Protein 3EEA (pdb70)

Radius of gyration: 21.93 Å; Cα contacts (8 Å, |Δi|>4): 525; chains: 2; bounding box: 55×53×52 Å

Structure (mmCIF, N/CA/C/O backbone):
data_3EEA
#
_entry.id   3EEA
#
_cell.length_a   35.453
_cell.length_b   79.471
_cell.length_c   112.632
_cell.angle_alpha   90.00
_cell.angle_beta   90.00
_cell.angle_gamma   90.00
#
_symmetry.space_group_name_H-M   'P 21 21 21'
#
loop_
_entity.id
_entity.type
_entity.pdbx_description
1 polymer 'GAF domain/HD domain protein'
2 non-polymer 1-(2-METHOXY-ETHOXY)-2-{2-[2-(2-METHOXY-ETHOXY]-ETHOXY}-ETHANE
3 water water
#
loop_
_atom_site.group_PDB
_atom_site.id
_atom_site.type_symbol
_atom_site.label_atom_id
_atom_site.label_alt_id
_atom_site.label_comp_id
_atom_site.label_asym_id
_atom_site.label_entity_id
_atom_site.label_seq_id
_atom_site.pdbx_PDB_ins_code
_atom_site.Cartn_x
_atom_site.Cartn_y
_atom_site.Cartn_z
_atom_site.occupancy
_atom_site.B_iso_or_equiv
_atom_site.auth_seq_id
_atom_site.auth_comp_id
_atom_site.auth_asym_id
_atom_site.auth_atom_id
_atom_site.pdbx_PDB_model_num
ATOM 1 N N . GLU A 1 6 ? 24.735 15.657 17.413 1.00 28.80 6 GLU A N 1
ATOM 2 C CA . GLU A 1 6 ? 25.046 16.975 17.989 1.00 28.55 6 GLU A CA 1
ATOM 3 C C . GLU A 1 6 ? 23.963 18.046 17.652 1.00 26.88 6 GLU A C 1
ATOM 4 O O . GLU A 1 6 ? 23.607 18.824 18.521 1.00 25.85 6 GLU A O 1
ATOM 10 N N . ARG A 1 7 ? 23.447 18.091 16.423 1.00 25.57 7 ARG A N 1
ATOM 11 C CA . ARG A 1 7 ? 22.295 18.967 16.141 1.00 23.44 7 ARG A CA 1
ATOM 12 C C . ARG A 1 7 ? 21.050 18.204 15.983 1.00 21.25 7 ARG A C 1
ATOM 13 O O . ARG A 1 7 ? 21.040 17.019 15.626 1.00 19.76 7 ARG A O 1
ATOM 21 N N . LEU A 1 8 ? 19.957 18.885 16.288 1.00 19.17 8 LEU A N 1
ATOM 22 C CA . LEU A 1 8 ? 18.678 18.245 16.358 1.00 20.42 8 LEU A CA 1
ATOM 23 C C . LEU A 1 8 ? 18.299 17.664 14.986 1.00 20.04 8 LEU A C 1
ATOM 24 O O . LEU A 1 8 ? 17.723 16.579 14.900 1.00 19.19 8 LEU A O 1
ATOM 29 N N . SER A 1 9 ? 18.685 18.354 13.910 1.00 20.37 9 SER A N 1
ATOM 30 C CA . SER A 1 9 ? 18.386 17.874 12.561 1.00 21.56 9 SER A CA 1
ATOM 31 C C . SER A 1 9 ? 18.803 16.405 12.319 1.00 21.72 9 SER A C 1
ATOM 32 O O . SER A 1 9 ? 18.043 15.645 11.729 1.00 23.05 9 SER A O 1
ATOM 35 N N . GLY A 1 10 ? 19.946 15.977 12.844 1.00 22.11 10 GLY A N 1
ATOM 36 C CA . GLY A 1 10 ? 20.433 14.602 12.635 1.00 22.79 10 GLY A CA 1
ATOM 37 C C . GLY A 1 10 ? 19.686 13.540 13.421 1.00 23.42 10 GLY A C 1
ATOM 38 O O . GLY A 1 10 ? 19.834 12.326 13.184 1.00 23.88 10 GLY A O 1
ATOM 39 N N . LEU A 1 11 ? 18.886 13.983 14.383 1.00 22.32 11 LEU A N 1
ATOM 40 C CA . LEU A 1 11 ? 18.150 13.078 15.238 1.00 22.67 11 LEU A CA 1
ATOM 41 C C . LEU A 1 11 ? 16.676 13.094 14.894 1.00 21.56 11 LEU A C 1
ATOM 42 O O . LEU A 1 11 ? 15.901 12.352 15.486 1.00 22.97 11 LEU A O 1
ATOM 47 N N . THR A 1 12 ? 16.265 13.959 13.967 1.00 20.48 12 THR A N 1
ATOM 48 C CA . THR A 1 12 ? 14.846 14.075 13.624 1.00 20.39 12 THR A CA 1
ATOM 49 C C . THR A 1 12 ? 14.604 13.901 12.148 1.00 19.55 12 THR A C 1
ATOM 50 O O . THR A 1 12 ? 13.680 14.486 11.628 1.00 20.80 12 THR A O 1
ATOM 54 N N . ASP A 1 13 ? 15.358 13.025 11.497 1.00 19.74 13 ASP A N 1
ATOM 55 C CA . ASP A 1 13 ? 15.305 12.882 10.051 1.00 20.01 13 ASP A CA 1
ATOM 56 C C . ASP A 1 13 ? 14.190 11.905 9.658 1.00 19.66 13 ASP A C 1
ATOM 57 O O . ASP A 1 13 ? 14.366 10.686 9.520 1.00 18.21 13 ASP A O 1
ATOM 62 N N . VAL A 1 14 ? 13.023 12.474 9.501 1.00 19.59 14 VAL A N 1
ATOM 63 C CA . VAL A 1 14 ? 11.829 11.700 9.168 1.00 20.39 14 VAL A CA 1
ATOM 64 C C . VAL A 1 14 ? 11.957 10.956 7.825 1.00 19.91 14 VAL A C 1
ATOM 65 O O . VAL A 1 14 ? 11.411 9.863 7.667 1.00 18.80 14 VAL A O 1
ATOM 69 N N . ASP A 1 15 ? 12.654 11.537 6.851 1.00 20.02 15 ASP A N 1
ATOM 70 C CA . ASP A 1 15 ? 12.770 10.883 5.543 1.00 21.05 15 ASP A CA 1
ATOM 71 C C . ASP A 1 15 ? 13.602 9.608 5.615 1.00 20.19 15 ASP A C 1
ATOM 72 O O . ASP A 1 15 ? 13.298 8.653 4.923 1.00 21.74 15 ASP A O 1
ATOM 77 N N . GLU A 1 16 ? 14.635 9.549 6.451 1.00 19.65 16 GLU A N 1
ATOM 78 C CA . GLU A 1 16 ? 15.385 8.286 6.577 1.00 20.10 16 GLU A CA 1
ATOM 79 C C . GLU A 1 16 ? 14.504 7.197 7.237 1.00 17.80 16 GLU A C 1
ATOM 80 O O . GLU A 1 16 ? 14.659 6.050 6.904 1.00 18.00 16 GLU A O 1
ATOM 86 N N . VAL A 1 17 ? 13.657 7.578 8.184 1.00 16.24 17 VAL A N 1
ATOM 87 C CA . VAL A 1 17 ? 12.700 6.655 8.816 1.00 16.87 17 VAL A CA 1
ATOM 88 C C . VAL A 1 17 ? 11.755 6.078 7.720 1.00 16.47 17 VAL A C 1
ATOM 89 O O . VAL A 1 17 ? 11.530 4.856 7.648 1.00 14.91 17 VAL A O 1
ATOM 93 N N . ILE A 1 18 ? 11.240 6.951 6.856 1.00 17.37 18 ILE A N 1
ATOM 94 C CA . ILE A 1 18 ? 10.303 6.517 5.783 1.00 17.39 18 ILE A CA 1
ATOM 95 C C . ILE A 1 18 ? 10.986 5.654 4.706 1.00 16.38 18 ILE A C 1
ATOM 96 O O . ILE A 1 18 ? 10.415 4.683 4.226 1.00 14.90 18 ILE A O 1
ATOM 101 N N . LYS A 1 19 ? 12.201 5.988 4.340 1.00 16.60 19 LYS A N 1
ATOM 102 C CA . LYS A 1 19 ? 13.041 5.150 3.464 1.00 16.96 19 LYS A CA 1
ATOM 103 C C . LYS A 1 19 ? 13.254 3.758 4.070 1.00 17.13 19 LYS A C 1
ATOM 104 O O . LYS A 1 19 ? 13.102 2.743 3.398 1.00 15.29 19 LYS A O 1
ATOM 110 N N . ASP A 1 20 ? 13.644 3.716 5.337 1.00 17.05 20 ASP A N 1
ATOM 111 C CA . ASP A 1 20 ? 13.919 2.431 5.966 1.00 18.11 20 ASP A CA 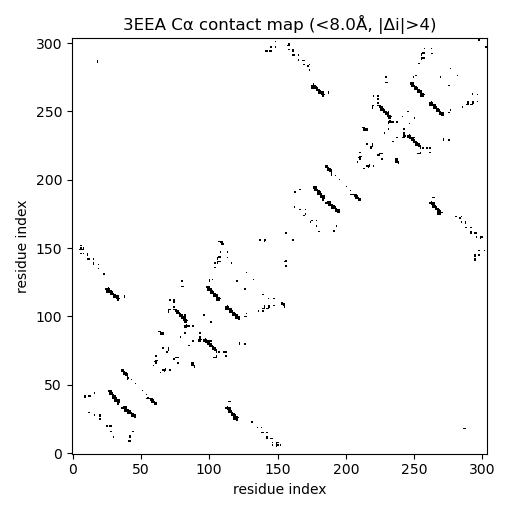1
ATOM 112 C C . ASP A 1 20 ? 12.611 1.613 6.053 1.00 15.73 20 ASP A C 1
ATOM 113 O O . ASP A 1 20 ? 12.630 0.395 5.778 1.00 15.51 20 ASP A O 1
ATOM 118 N N . LEU A 1 21 ? 11.515 2.266 6.449 1.00 14.66 21 LEU A N 1
ATOM 119 C CA . LEU A 1 21 ? 10.171 1.600 6.500 1.00 14.32 21 LEU A CA 1
ATOM 120 C C . LEU A 1 21 ? 9.818 1.005 5.140 1.00 13.74 21 LEU A C 1
ATOM 121 O O . LEU A 1 21 ? 9.436 -0.177 5.051 1.00 14.74 21 LEU A O 1
ATOM 126 N N . SER A 1 22 ? 9.924 1.808 4.079 1.00 14.79 22 SER A N 1
ATOM 127 C CA . SER A 1 22 ? 9.587 1.350 2.724 1.00 14.72 22 SER A CA 1
ATOM 128 C C . SER A 1 22 ? 10.418 0.171 2.270 1.00 15.26 22 SER A C 1
ATOM 129 O O . SER A 1 22 ? 9.877 -0.843 1.751 1.00 14.44 22 SER A O 1
ATOM 132 N N . ARG A 1 23 ? 11.716 0.222 2.533 1.00 15.55 23 ARG A N 1
ATOM 133 C CA . ARG A 1 23 ? 12.591 -0.890 2.159 1.00 16.78 23 ARG A CA 1
ATOM 134 C C . ARG A 1 23 ? 12.180 -2.195 2.880 1.00 16.11 23 ARG A C 1
ATOM 135 O O . ARG A 1 23 ? 12.109 -3.305 2.261 1.00 16.16 23 ARG A O 1
ATOM 143 N N . LEU A 1 24 ? 11.966 -2.091 4.185 1.00 15.06 24 LEU A N 1
ATOM 144 C CA . LEU A 1 24 ? 11.615 -3.269 4.985 1.00 16.30 24 LEU A CA 1
ATOM 145 C C . LEU A 1 24 ? 10.273 -3.866 4.553 1.00 15.76 24 LEU A C 1
ATOM 146 O O . LEU A 1 24 ? 10.167 -5.093 4.416 1.00 15.92 24 LEU A O 1
ATOM 151 N N . LEU A 1 25 ? 9.264 -3.016 4.334 1.00 15.81 25 LEU A N 1
ATOM 152 C CA . LEU A 1 25 ? 7.965 -3.495 3.844 1.00 17.23 25 LEU A CA 1
ATOM 153 C C . LEU A 1 25 ? 8.155 -4.241 2.523 1.00 17.72 25 LEU A C 1
ATOM 154 O O . LEU A 1 25 ? 7.593 -5.344 2.383 1.00 16.09 25 LEU A O 1
ATOM 159 N N . ARG A 1 26 ? 8.917 -3.663 1.597 1.00 16.85 26 ARG A N 1
ATOM 160 C CA . ARG A 1 26 ? 9.104 -4.340 0.289 1.00 19.78 26 ARG A CA 1
ATOM 161 C C . ARG A 1 26 ? 9.804 -5.708 0.391 1.00 19.77 26 ARG A C 1
ATOM 162 O O . ARG A 1 26 ? 9.583 -6.610 -0.447 1.00 20.71 26 ARG A O 1
ATOM 170 N N . LYS A 1 27 ? 10.696 -5.831 1.353 1.00 18.91 27 LYS A N 1
ATOM 171 C CA . LYS A 1 27 ? 11.388 -7.087 1.627 1.00 19.55 27 LYS A CA 1
ATOM 172 C C . LYS A 1 27 ? 10.511 -8.117 2.331 1.00 19.01 27 LYS A C 1
ATOM 173 O O . LYS A 1 27 ? 10.732 -9.347 2.191 1.00 18.13 27 LYS A O 1
ATOM 179 N N . LEU A 1 28 ? 9.523 -7.656 3.089 1.00 17.39 28 LEU A N 1
ATOM 180 C CA . LEU A 1 28 ? 8.680 -8.583 3.847 1.00 18.23 28 LEU A CA 1
ATOM 181 C C . LEU A 1 28 ? 7.399 -8.994 3.127 1.00 18.35 28 LEU A C 1
ATOM 182 O O . LEU A 1 28 ? 6.836 -10.033 3.432 1.00 20.26 28 LEU A O 1
ATOM 187 N N . VAL A 1 29 ? 6.909 -8.144 2.225 1.00 16.90 29 VAL A N 1
ATOM 188 C CA . VAL A 1 29 ? 5.617 -8.362 1.578 1.00 17.65 29 VAL A CA 1
ATOM 189 C C . VAL A 1 29 ? 5.809 -8.064 0.116 1.00 18.43 29 VAL A C 1
ATOM 190 O O . VAL A 1 29 ? 6.319 -7.017 -0.235 1.00 16.88 29 VAL A O 1
ATOM 194 N N . LYS A 1 30 ? 5.441 -9.003 -0.755 1.00 19.69 30 LYS A N 1
ATOM 195 C CA . LYS A 1 30 ? 5.555 -8.789 -2.219 1.00 20.52 30 LYS A CA 1
ATOM 196 C C . LYS A 1 30 ? 4.608 -7.658 -2.644 1.00 20.52 30 LYS A C 1
ATOM 197 O O . LYS A 1 30 ? 3.394 -7.691 -2.383 1.00 19.25 30 LYS A O 1
ATOM 203 N N . THR A 1 31 ? 5.174 -6.636 -3.279 1.00 20.17 31 THR A N 1
ATOM 204 C CA . THR A 1 31 ? 4.404 -5.469 -3.686 1.00 20.88 31 THR A CA 1
ATOM 205 C C . THR A 1 31 ? 4.971 -4.904 -4.991 1.00 21.10 31 THR A C 1
ATOM 206 O O . THR A 1 31 ? 6.179 -5.056 -5.273 1.00 22.33 31 THR A O 1
ATOM 210 N N . ARG A 1 32 ? 4.131 -4.272 -5.796 1.00 20.02 32 ARG A N 1
ATOM 211 C CA . ARG A 1 32 ? 4.621 -3.542 -6.958 1.00 19.58 32 ARG A CA 1
ATOM 212 C C . ARG A 1 32 ? 5.235 -2.189 -6.552 1.00 19.19 32 ARG A C 1
ATOM 213 O O . ARG A 1 32 ? 6.334 -1.785 -7.003 1.00 18.75 32 ARG A O 1
ATOM 221 N N . TRP A 1 33 ? 4.516 -1.455 -5.721 1.00 18.61 33 TRP A N 1
ATOM 222 C CA . TRP A 1 33 ? 5.040 -0.202 -5.219 1.00 16.97 33 TRP A CA 1
ATOM 223 C C . TRP A 1 33 ? 4.388 0.197 -3.896 1.00 16.33 33 TRP A C 1
ATOM 224 O O . TRP A 1 33 ? 3.393 -0.438 -3.475 1.00 16.29 33 TRP A O 1
ATOM 235 N N . ILE A 1 34 ? 5.020 1.177 -3.260 1.00 15.39 34 ILE A N 1
ATOM 236 C CA . ILE A 1 34 ? 4.635 1.788 -1.988 1.00 16.17 34 ILE A CA 1
ATOM 237 C C . ILE A 1 34 ? 4.720 3.301 -2.125 1.00 15.97 34 ILE A C 1
ATOM 238 O O . ILE A 1 34 ? 5.670 3.829 -2.716 1.00 17.52 34 ILE A O 1
ATOM 243 N N . ALA A 1 35 ? 3.685 3.991 -1.664 1.00 15.53 35 ALA A N 1
ATOM 244 C CA . ALA A 1 35 ? 3.604 5.431 -1.734 1.00 15.05 35 ALA A CA 1
ATOM 245 C C . ALA A 1 35 ? 3.236 5.976 -0.346 1.00 15.28 35 ALA A C 1
ATOM 246 O O . ALA A 1 35 ? 2.183 5.609 0.186 1.00 16.71 35 ALA A O 1
ATOM 248 N N . VAL A 1 36 ? 4.087 6.834 0.228 1.00 13.47 36 VAL A N 1
ATOM 249 C CA . VAL A 1 36 ? 3.909 7.330 1.565 1.00 13.89 36 VAL A CA 1
ATOM 250 C C . VAL A 1 36 ? 3.607 8.803 1.505 1.00 14.05 36 VAL A C 1
ATOM 251 O O . VAL A 1 36 ? 4.278 9.533 0.775 1.00 15.22 36 VAL A O 1
ATOM 255 N N . TYR A 1 37 ? 2.611 9.219 2.279 1.00 13.34 37 TYR A N 1
ATOM 256 C CA . TYR A 1 37 ? 2.180 10.598 2.402 1.00 14.76 37 TYR A CA 1
ATOM 257 C C . TYR A 1 37 ? 2.099 11.045 3.859 1.00 16.51 37 TYR A C 1
ATOM 258 O O . TYR A 1 37 ? 1.796 10.234 4.765 1.00 15.92 37 TYR A O 1
ATOM 267 N N . PHE A 1 38 ? 2.312 12.340 4.099 1.00 17.51 38 PHE A N 1
ATOM 268 C CA . PHE A 1 38 ? 2.054 12.895 5.407 1.00 17.81 38 PHE A CA 1
ATOM 269 C C . PHE A 1 38 ? 0.794 13.737 5.403 1.00 19.76 38 PHE A C 1
ATOM 270 O O . PHE A 1 38 ? 0.472 14.369 4.395 1.00 19.29 38 PHE A O 1
ATOM 278 N N . PHE A 1 39 ? 0.096 13.757 6.529 1.00 21.97 39 PHE A N 1
ATOM 279 C CA . PHE A 1 39 ? -1.123 14.561 6.642 1.00 25.14 39 PHE A CA 1
ATOM 280 C C . PHE A 1 39 ? -0.726 15.959 7.092 1.00 28.29 39 PHE A C 1
ATOM 281 O O . PHE A 1 39 ? -0.049 16.108 8.119 1.00 29.23 39 PHE A O 1
ATOM 289 N N . ASP A 1 40 ? -1.073 16.938 6.259 1.00 30.19 40 ASP A N 1
ATOM 290 C CA . ASP A 1 40 ? -0.730 18.365 6.456 1.00 32.67 40 ASP A CA 1
ATOM 291 C C . ASP A 1 40 ? -1.813 19.063 7.253 1.00 32.05 40 ASP A C 1
ATOM 292 O O . ASP A 1 40 ? -3.017 18.881 6.969 1.00 33.93 40 ASP A O 1
ATOM 297 N N . ARG A 1 43 ? -3.324 22.195 5.941 1.00 39.39 43 ARG A N 1
ATOM 298 C CA . ARG A 1 43 ? -3.744 22.256 4.542 1.00 38.61 43 ARG A CA 1
ATOM 299 C C . ARG A 1 43 ? -4.865 21.282 4.293 1.00 36.78 43 ARG A C 1
ATOM 300 O O . ARG A 1 43 ? -5.479 21.336 3.242 1.00 36.53 43 ARG A O 1
ATOM 308 N N . ARG A 1 44 ? -5.077 20.332 5.207 1.00 34.97 44 ARG A N 1
ATOM 309 C CA . ARG A 1 44 ? -6.236 19.478 5.162 1.00 33.91 44 ARG A CA 1
ATOM 310 C C . ARG A 1 44 ? -6.100 18.280 4.216 1.00 31.61 44 ARG A C 1
ATOM 311 O O . ARG A 1 44 ? -7.091 17.650 3.861 1.00 31.32 44 ARG A O 1
ATOM 319 N N . ASP A 1 45 ? -4.891 17.959 3.798 1.00 28.83 45 ASP A N 1
ATOM 320 C CA . ASP A 1 45 ? -4.745 16.901 2.802 1.00 26.53 45 ASP A CA 1
ATOM 321 C C . ASP A 1 45 ? -3.471 16.140 2.995 1.00 24.01 45 ASP A C 1
ATOM 322 O O . ASP A 1 45 ? -2.686 16.475 3.850 1.00 23.97 45 ASP A O 1
ATOM 327 N N . PHE A 1 46 ? -3.274 15.115 2.179 1.00 21.47 46 PHE A N 1
ATOM 328 C CA . PHE A 1 46 ? -2.086 14.286 2.263 1.00 19.82 46 PHE A CA 1
ATOM 329 C C . PHE A 1 46 ? -1.088 14.747 1.232 1.00 19.21 46 PHE A C 1
ATOM 330 O O . PHE A 1 46 ? -1.405 14.804 0.043 1.00 18.55 46 PHE A O 1
ATOM 338 N N . ALA A 1 47 ? 0.130 15.016 1.687 1.00 17.10 47 ALA A N 1
ATOM 339 C CA . ALA A 1 47 ? 1.201 15.434 0.834 1.00 17.83 47 ALA A CA 1
ATOM 340 C C . ALA A 1 47 ? 2.169 14.296 0.582 1.00 16.58 47 ALA A C 1
ATOM 341 O O . ALA A 1 47 ? 2.598 13.623 1.523 1.00 16.29 47 ALA A O 1
ATOM 343 N N . PRO A 1 48 ? 2.625 14.152 -0.658 1.00 16.88 48 PRO A N 1
ATOM 344 C CA . PRO A 1 48 ? 3.513 13.015 -1.014 1.00 16.26 48 PRO A CA 1
ATOM 345 C C . PRO A 1 48 ? 4.842 13.138 -0.300 1.00 17.21 48 PRO A C 1
ATOM 346 O O . PRO A 1 48 ? 5.400 14.249 -0.206 1.00 16.14 48 PRO A O 1
ATOM 350 N N . ALA A 1 49 ? 5.293 12.037 0.301 1.00 16.93 49 ALA A N 1
ATOM 351 C CA . ALA A 1 49 ? 6.555 12.054 1.100 1.00 17.65 49 ALA A CA 1
ATOM 352 C C . ALA A 1 49 ? 7.645 11.263 0.373 1.00 18.21 49 ALA A C 1
ATOM 353 O O . ALA A 1 49 ? 8.680 11.799 0.047 1.00 19.19 49 ALA A O 1
ATOM 355 N N . ARG A 1 50 ? 7.373 10.005 0.076 1.00 18.13 50 ARG A N 1
ATOM 356 C CA . ARG A 1 50 ? 8.268 9.133 -0.639 1.00 18.17 50 ARG A CA 1
ATOM 357 C C . ARG A 1 50 ? 7.547 7.963 -1.289 1.00 17.45 50 ARG A C 1
ATOM 358 O O . ARG A 1 50 ? 6.632 7.385 -0.704 1.00 18.96 50 ARG A O 1
ATOM 366 N N . SER A 1 51 ? 7.972 7.595 -2.494 1.00 16.86 51 SER A N 1
ATOM 367 C CA . SER A 1 51 ? 7.503 6.375 -3.158 1.00 17.54 51 SER A CA 1
ATOM 368 C C . SER A 1 51 ? 8.653 5.455 -3.442 1.00 18.56 51 SER A C 1
ATOM 369 O O . SER A 1 51 ? 9.783 5.918 -3.600 1.00 20.75 51 SER A O 1
ATOM 372 N N . THR A 1 52 ? 8.356 4.179 -3.641 1.00 19.44 52 THR A N 1
ATOM 373 C CA . THR A 1 52 ? 9.324 3.187 -4.012 1.00 20.55 52 THR A CA 1
ATOM 374 C C . THR A 1 52 ? 8.656 2.230 -4.965 1.00 20.01 52 THR A C 1
ATOM 375 O O . THR A 1 52 ? 7.574 1.685 -4.692 1.00 18.78 52 THR A O 1
ATOM 379 N N . GLY A 1 53 ? 9.318 1.990 -6.091 1.00 19.65 53 GLY A N 1
ATOM 380 C CA . GLY A 1 53 ? 8.812 1.109 -7.112 1.00 19.76 53 GLY A CA 1
ATOM 381 C C . GLY A 1 53 ? 7.839 1.631 -8.141 1.00 21.19 53 GLY A C 1
ATOM 382 O O . GLY A 1 53 ? 7.309 0.845 -8.918 1.00 21.63 53 GLY A O 1
ATOM 383 N N . LEU A 1 54 ? 7.534 2.929 -8.155 1.00 22.23 54 LEU A N 1
ATOM 384 C CA . LEU A 1 54 ? 6.593 3.428 -9.154 1.00 22.83 54 LEU A CA 1
ATOM 385 C C . LEU A 1 54 ? 7.300 3.377 -10.520 1.00 23.52 54 LEU A C 1
ATOM 386 O O . LEU A 1 54 ? 8.505 3.601 -10.581 1.00 22.71 54 LEU A O 1
ATOM 391 N N . PRO A 1 55 ? 6.549 3.107 -11.592 1.00 24.90 55 PRO A N 1
ATOM 392 C CA . PRO A 1 55 ? 7.117 3.292 -12.920 1.00 27.12 55 PRO A CA 1
ATOM 393 C C . PRO A 1 55 ? 7.567 4.729 -13.073 1.00 27.59 55 PRO A C 1
ATOM 394 O O . PRO A 1 55 ? 6.867 5.638 -12.615 1.00 28.43 55 PRO A O 1
ATOM 398 N N . ALA A 1 56 ? 8.736 4.914 -13.678 1.00 28.27 56 ALA A N 1
ATOM 399 C CA . ALA A 1 56 ? 9.400 6.209 -13.762 1.00 28.47 56 ALA A CA 1
ATOM 400 C C . ALA A 1 56 ? 8.493 7.317 -14.315 1.00 28.65 56 ALA A C 1
ATOM 401 O O . ALA A 1 56 ? 8.580 8.480 -13.867 1.00 29.32 56 ALA A O 1
ATOM 403 N N . SER A 1 57 ? 7.639 6.970 -15.279 1.00 28.23 57 SER A N 1
ATOM 404 C CA . SER A 1 57 ? 6.728 7.954 -15.847 1.00 28.55 57 SER A CA 1
ATOM 405 C C . SER A 1 57 ? 5.743 8.504 -14.813 1.00 28.07 57 SER A C 1
ATOM 406 O O . SER A 1 57 ? 5.269 9.621 -14.968 1.00 27.81 57 SER A O 1
ATOM 409 N N . PHE A 1 58 ? 5.446 7.745 -13.754 1.00 27.62 58 PHE A N 1
ATOM 410 C CA . PHE A 1 58 ? 4.487 8.220 -12.742 1.00 26.97 58 PHE A CA 1
ATOM 411 C C . PHE A 1 58 ? 5.127 8.980 -11.564 1.00 25.63 58 PHE A C 1
ATOM 412 O O . PHE A 1 58 ? 4.428 9.564 -10.726 1.00 26.04 58 PHE A O 1
ATOM 420 N N . LEU A 1 59 ? 6.446 9.044 -11.519 1.00 24.85 59 LEU A N 1
ATOM 421 C CA . LEU A 1 59 ? 7.099 9.744 -10.440 1.00 23.80 59 LEU A CA 1
ATOM 422 C C . LEU A 1 59 ? 6.754 11.254 -10.392 1.00 22.28 59 LEU A C 1
ATOM 423 O O . LEU A 1 59 ? 6.470 11.758 -9.318 1.00 21.49 59 LEU A O 1
ATOM 428 N N . PRO A 1 60 ? 6.749 11.966 -11.544 1.00 22.19 60 PRO A N 1
ATOM 429 C CA . PRO A 1 60 ? 6.300 13.383 -11.493 1.00 21.87 60 PRO A CA 1
ATOM 430 C C . PRO A 1 60 ? 4.852 13.541 -11.023 1.00 20.75 60 PRO A C 1
ATOM 431 O O . PRO A 1 60 ? 4.537 14.514 -10.368 1.00 21.74 60 PRO A O 1
ATOM 435 N N . VAL A 1 61 ? 3.989 12.595 -11.379 1.00 20.88 61 VAL A N 1
ATOM 436 C CA . VAL A 1 61 ? 2.590 12.591 -10.925 1.00 21.13 61 VAL A CA 1
ATOM 437 C C . VAL A 1 61 ? 2.448 12.435 -9.392 1.00 20.94 61 VAL A C 1
ATOM 438 O O . VAL A 1 61 ? 1.762 13.219 -8.727 1.00 21.23 61 VAL A O 1
ATOM 442 N N . PHE A 1 62 ? 3.097 11.407 -8.846 1.00 19.70 62 PHE A N 1
ATOM 443 C CA . PHE A 1 62 ? 3.197 11.241 -7.402 1.00 18.94 62 PHE A CA 1
ATOM 444 C C . PHE A 1 62 ? 3.692 12.517 -6.715 1.00 19.24 62 PHE A C 1
ATOM 445 O O . PHE A 1 62 ? 3.093 12.967 -5.743 1.00 19.46 62 PHE A O 1
ATOM 453 N N . ARG A 1 63 ? 4.780 13.093 -7.210 1.00 19.61 63 ARG A N 1
ATOM 454 C CA . ARG A 1 63 ? 5.421 14.200 -6.494 1.00 20.99 63 ARG A CA 1
ATOM 455 C C . ARG A 1 63 ? 4.586 15.482 -6.499 1.00 21.21 63 ARG A C 1
ATOM 456 O O . ARG A 1 63 ? 4.727 16.303 -5.588 1.00 22.85 63 ARG A O 1
ATOM 464 N N . GLU A 1 64 ? 3.704 15.645 -7.463 1.00 20.11 64 GLU A N 1
ATOM 465 C CA . GLU A 1 64 ? 2.946 16.883 -7.561 1.00 20.61 64 GLU A CA 1
ATOM 466 C C . GLU A 1 64 ? 1.490 16.804 -7.109 1.00 20.90 64 GLU A C 1
ATOM 467 O O . GLU A 1 64 ? 0.813 17.823 -7.100 1.00 21.21 64 GLU A O 1
ATOM 473 N N . MET A 1 65 ? 0.993 15.623 -6.809 1.00 19.94 65 MET A N 1
ATOM 474 C CA . MET A 1 65 ? -0.458 15.401 -6.573 1.00 21.41 65 MET A CA 1
ATOM 475 C C . MET A 1 65 ? -0.805 15.220 -5.069 1.00 21.36 65 MET A C 1
ATOM 476 O O . MET A 1 65 ? -0.682 14.117 -4.514 1.00 20.87 65 MET A O 1
ATOM 481 N N . PRO A 1 66 ? -1.258 16.290 -4.388 1.00 21.66 66 PRO A N 1
ATOM 482 C CA . PRO A 1 66 ? -1.781 16.040 -3.046 1.00 21.79 66 PRO A CA 1
ATOM 483 C C . PRO A 1 66 ? -3.091 15.236 -3.110 1.00 21.65 66 PRO A C 1
ATOM 484 O O . PRO A 1 66 ? -3.774 15.235 -4.147 1.00 20.29 66 PRO A O 1
ATOM 488 N N . LEU A 1 67 ? -3.425 14.552 -2.025 1.00 20.69 67 LEU A N 1
ATOM 489 C CA . LEU A 1 67 ? -4.638 13.767 -1.982 1.00 20.56 67 LEU A CA 1
ATOM 490 C C . LEU A 1 67 ? -5.580 14.395 -0.931 1.00 21.92 67 LEU A C 1
ATOM 491 O O . LEU A 1 67 ? -5.294 14.371 0.252 1.00 20.58 67 LEU A O 1
ATOM 496 N N . ALA A 1 68 ? -6.714 14.920 -1.391 1.00 22.44 68 ALA A N 1
ATOM 497 C CA . ALA A 1 68 ? -7.680 15.639 -0.538 1.00 23.19 68 ALA A CA 1
ATOM 498 C C . ALA A 1 68 ? -8.883 14.738 -0.193 1.00 23.46 68 ALA A C 1
ATOM 499 O O . ALA A 1 68 ? -9.616 14.264 -1.086 1.00 22.82 68 ALA A O 1
ATOM 501 N N . PRO A 1 69 ? -9.056 14.419 1.105 1.00 24.69 69 PRO A N 1
ATOM 502 C CA . PRO A 1 69 ? -10.143 13.567 1.599 1.00 25.42 69 PRO A CA 1
ATOM 503 C C . PRO A 1 69 ? -11.505 14.073 1.141 1.00 25.91 69 PRO A C 1
ATOM 504 O O . PRO A 1 69 ? -12.396 13.289 0.851 1.00 25.01 69 PRO A O 1
ATOM 508 N N . ASP A 1 70 ? -11.614 15.376 1.007 1.00 26.87 70 ASP A N 1
ATOM 509 C CA . ASP A 1 70 ? -12.849 15.997 0.535 1.00 29.09 70 ASP A CA 1
ATOM 510 C C . ASP A 1 70 ? -13.168 15.671 -0.935 1.00 28.68 70 ASP A C 1
ATOM 511 O O . ASP A 1 70 ? -14.291 15.900 -1.411 1.00 29.82 70 ASP A O 1
ATOM 516 N N . LYS A 1 71 ? -12.173 15.169 -1.656 1.00 28.03 71 LYS A N 1
ATOM 517 C CA . LYS A 1 71 ? -12.331 14.789 -3.044 1.00 26.98 71 LYS A CA 1
ATOM 518 C C . LYS A 1 71 ? -12.325 13.304 -3.240 1.00 26.64 71 LYS A C 1
ATOM 519 O O . LYS A 1 71 ? -12.787 12.836 -4.270 1.00 23.94 71 LYS A O 1
ATOM 525 N N . ILE A 1 72 ? -11.801 12.556 -2.263 1.00 24.34 72 ILE A N 1
ATOM 526 C CA . ILE A 1 72 ? -11.564 11.150 -2.439 1.00 24.92 72 ILE A CA 1
ATOM 527 C C . ILE A 1 72 ? -12.237 10.399 -1.300 1.00 24.95 72 ILE A C 1
ATOM 528 O O . ILE A 1 72 ? -11.654 10.261 -0.211 1.00 25.54 72 ILE A O 1
ATOM 533 N N . PRO A 1 73 ? -13.460 9.884 -1.529 1.00 26.39 73 PRO A N 1
ATOM 534 C CA . PRO A 1 73 ? -14.193 9.232 -0.421 1.00 26.21 73 PRO A CA 1
ATOM 535 C C . PRO A 1 73 ? -13.453 8.128 0.354 1.00 26.66 73 PRO A C 1
ATOM 536 O O . PRO A 1 73 ? -13.591 8.050 1.580 1.00 25.28 73 PRO A O 1
ATOM 540 N N . LEU A 1 74 ? -12.661 7.292 -0.321 1.00 27.00 74 LEU A N 1
ATOM 541 C CA . LEU A 1 74 ? -11.869 6.259 0.377 1.00 27.60 74 LEU A CA 1
ATOM 542 C C . LEU A 1 74 ? -10.993 6.853 1.474 1.00 26.79 74 LEU A C 1
ATOM 543 O O . LEU A 1 74 ? -10.813 6.256 2.577 1.00 24.73 74 LEU A O 1
ATOM 548 N N . LEU A 1 75 ? -10.425 8.012 1.158 1.00 26.14 75 LEU A N 1
ATOM 549 C CA . LEU A 1 75 ? -9.474 8.670 2.018 1.00 26.21 75 LEU A CA 1
ATOM 550 C C . LEU A 1 75 ? -10.187 9.327 3.138 1.00 25.66 75 LEU A C 1
ATOM 551 O O . LEU A 1 75 ? -9.688 9.365 4.269 1.00 24.24 75 LEU A O 1
ATOM 556 N N . LYS A 1 76 ? -11.355 9.886 2.852 1.00 23.86 76 LYS A N 1
ATOM 557 C CA . LYS A 1 76 ? -12.136 10.460 3.930 1.00 23.75 76 LYS A CA 1
ATOM 558 C C . LYS A 1 76 ? -12.537 9.373 4.923 1.00 22.26 76 LYS A C 1
ATOM 559 O O . LYS A 1 76 ? -12.523 9.602 6.120 1.00 22.72 76 LYS A O 1
ATOM 565 N N . SER A 1 77 ? -12.925 8.202 4.420 1.00 22.37 77 SER A N 1
ATOM 566 C CA . SER A 1 77 ? -13.274 7.060 5.288 1.00 21.48 77 SER A CA 1
ATOM 567 C C . SER A 1 77 ? -12.115 6.568 6.102 1.00 21.95 77 SER A C 1
ATOM 568 O O . SER A 1 77 ? -12.250 6.300 7.331 1.00 19.69 77 SER A O 1
ATOM 571 N N . MET A 1 78 ? -10.973 6.401 5.443 1.00 21.45 78 MET A N 1
ATOM 572 C CA . MET A 1 78 ? -9.751 5.972 6.173 1.00 21.09 78 MET A CA 1
ATOM 573 C C . MET A 1 78 ? -9.484 6.948 7.330 1.00 21.53 78 MET A C 1
ATOM 574 O O . MET A 1 78 ? -9.199 6.543 8.464 1.00 20.07 78 MET A O 1
ATOM 579 N N . LEU A 1 79 ? -9.491 8.242 7.022 1.00 22.52 79 LEU A N 1
ATOM 580 C CA . LEU A 1 79 ? -9.221 9.282 7.996 1.00 23.87 79 LEU A CA 1
ATOM 581 C C . LEU A 1 79 ? -10.224 9.338 9.173 1.00 25.70 79 LEU A C 1
ATOM 582 O O . LEU A 1 79 ? -9.809 9.410 10.357 1.00 27.47 79 LEU A O 1
ATOM 587 N N . ARG A 1 80 ? -11.521 9.279 8.853 1.00 24.59 80 ARG A N 1
ATOM 588 C CA . ARG A 1 80 ? -12.570 9.351 9.856 1.00 24.92 80 ARG A CA 1
ATOM 589 C C . ARG A 1 80 ? -12.527 8.146 10.814 1.00 24.41 80 ARG A C 1
ATOM 590 O O . ARG A 1 80 ? -12.664 8.305 12.040 1.00 24.27 80 ARG A O 1
ATOM 598 N N . LYS A 1 81 ? -12.319 6.957 10.256 1.00 23.97 81 LYS A N 1
ATOM 599 C CA . LYS A 1 81 ? -12.330 5.722 11.035 1.00 24.37 81 LYS A CA 1
ATOM 600 C C . LYS A 1 81 ? -10.963 5.421 11.623 1.00 24.17 81 LYS A C 1
ATOM 601 O O . LYS A 1 81 ? -10.858 4.594 12.505 1.00 24.77 81 LYS A O 1
ATOM 607 N N . ARG A 1 82 ? -9.895 6.052 11.112 1.00 23.16 82 ARG A N 1
ATOM 608 C CA . ARG A 1 82 ? -8.525 5.743 11.545 1.00 23.72 82 ARG A CA 1
ATOM 609 C C . ARG A 1 82 ? -8.235 4.275 11.343 1.00 21.39 82 ARG A C 1
ATOM 610 O O . ARG A 1 82 ? -7.622 3.680 12.226 1.00 22.30 82 ARG A O 1
ATOM 618 N N . GLN A 1 83 ? -8.694 3.692 10.237 1.00 20.27 83 GLN A N 1
ATOM 619 C CA . GLN A 1 83 ? -8.445 2.304 9.951 1.00 21.03 83 GLN A CA 1
ATOM 620 C C . GLN A 1 83 ? -8.043 2.053 8.507 1.00 18.92 83 GLN A C 1
ATOM 621 O O . GLN A 1 83 ? -8.293 2.874 7.633 1.00 19.08 83 GLN A O 1
ATOM 627 N N . HIS A 1 84 ? -7.382 0.922 8.297 1.00 18.19 84 HIS A N 1
ATOM 628 C CA . HIS A 1 84 ? -6.952 0.521 6.973 1.00 17.22 84 HIS A CA 1
ATOM 629 C C . HIS A 1 84 ? -8.120 0.103 6.110 1.00 18.72 84 HIS A C 1
ATOM 630 O O . HIS A 1 84 ? -9.158 -0.364 6.639 1.00 16.17 84 HIS A O 1
ATOM 637 N N . LEU A 1 85 ? -7.954 0.280 4.797 1.00 18.12 85 LEU A N 1
ATOM 638 C CA . LEU A 1 85 ? -8.963 -0.158 3.813 1.00 20.82 85 LEU A CA 1
ATOM 639 C C . LEU A 1 85 ? -8.218 -0.806 2.649 1.00 20.92 85 LEU A C 1
ATOM 640 O O . LEU A 1 85 ? -7.091 -0.429 2.369 1.00 20.47 85 LEU A O 1
ATOM 645 N N . MET A 1 86 ? -8.827 -1.785 1.984 1.00 21.99 86 MET A N 1
ATOM 646 C CA . MET A 1 86 ? -8.233 -2.366 0.761 1.00 23.33 86 MET A CA 1
ATOM 647 C C . MET A 1 86 ? -9.228 -2.334 -0.400 1.00 24.76 86 MET A C 1
ATOM 648 O O . MET A 1 86 ? -10.374 -2.723 -0.222 1.00 26.41 86 MET A O 1
ATOM 653 N N . LEU A 1 87 ? -8.791 -1.875 -1.568 1.00 24.70 87 LEU A N 1
ATOM 654 C CA . LEU A 1 87 ? -9.597 -1.970 -2.775 1.00 25.85 87 LEU A CA 1
ATOM 655 C C . LEU A 1 87 ? -9.032 -3.028 -3.667 1.00 26.64 87 LEU A C 1
ATOM 656 O O . LEU A 1 87 ? -7.887 -2.898 -4.126 1.00 24.69 87 LEU A O 1
ATOM 661 N N . THR A 1 88 ? -9.832 -4.060 -3.933 1.00 27.81 88 THR A N 1
ATOM 662 C CA . THR A 1 88 ? -9.377 -5.139 -4.786 1.00 29.67 88 THR A CA 1
ATOM 663 C C . THR A 1 88 ? -9.758 -4.900 -6.248 1.00 31.47 88 THR A C 1
ATOM 664 O O . THR A 1 88 ? -9.262 -5.602 -7.115 1.00 31.95 88 THR A O 1
ATOM 668 N N . ASP A 1 89 ? -10.596 -3.895 -6.510 1.00 33.07 89 ASP A N 1
ATOM 669 C CA . ASP A 1 89 ? -11.010 -3.537 -7.865 1.00 34.77 89 ASP A CA 1
ATOM 670 C C . ASP A 1 89 ? -11.173 -2.005 -7.968 1.00 35.33 89 ASP A C 1
ATOM 671 O O . ASP A 1 89 ? -12.292 -1.477 -8.063 1.00 35.66 89 ASP A O 1
ATOM 676 N N . PRO A 1 90 ? -10.047 -1.278 -7.929 1.00 35.56 90 PRO A N 1
ATOM 677 C CA . PRO A 1 90 ? -10.136 0.177 -7.925 1.00 35.89 90 PRO A CA 1
ATOM 678 C C . PR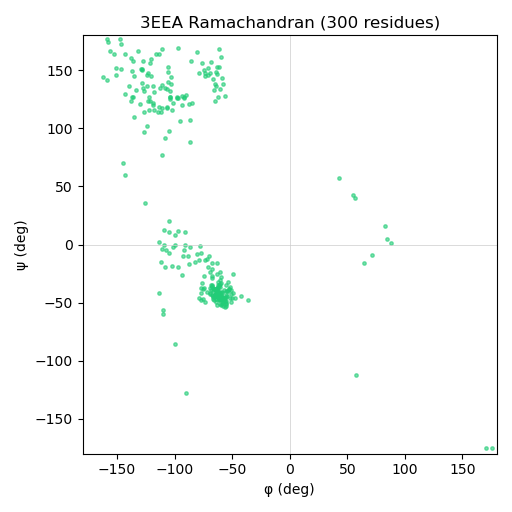O A 1 90 ? -10.772 0.742 -9.189 1.00 36.95 90 PRO A C 1
ATOM 679 O O . PRO A 1 90 ? -11.527 1.710 -9.105 1.00 36.71 90 PRO A O 1
ATOM 683 N N . GLY A 1 91 ? -10.476 0.135 -10.338 1.00 38.19 91 GLY A N 1
ATOM 684 C CA . GLY A 1 91 ? -11.073 0.542 -11.611 1.00 39.47 91 GLY A CA 1
ATOM 685 C C . GLY A 1 91 ? -12.565 0.852 -11.531 1.00 40.39 91 GLY A C 1
ATOM 686 O O . GLY A 1 91 ? -13.040 1.869 -12.064 1.00 41.25 91 GLY A O 1
ATOM 687 N N . SER A 1 92 ? -13.302 -0.008 -10.836 1.00 40.97 92 SER A N 1
ATOM 688 C CA . SER A 1 92 ? -14.751 0.082 -10.789 1.00 41.73 92 SER A CA 1
ATOM 689 C C . SER A 1 92 ? -15.276 0.637 -9.470 1.00 41.60 92 SER A C 1
ATOM 690 O O . SER A 1 92 ? -16.427 0.439 -9.137 1.00 41.47 92 SER A O 1
ATOM 693 N N . SER A 1 93 ? -14.432 1.340 -8.720 1.00 41.84 93 SER A N 1
ATOM 694 C CA . SER A 1 93 ? -14.797 1.812 -7.390 1.00 41.30 93 SER A CA 1
ATOM 695 C C . SER A 1 93 ? -15.263 3.261 -7.432 1.00 41.72 93 SER A C 1
ATOM 696 O O . SER A 1 93 ? -14.551 4.145 -7.918 1.00 41.73 93 SER A O 1
ATOM 699 N N . ASP A 1 94 ? -16.452 3.498 -6.896 1.00 41.49 94 ASP A N 1
ATOM 700 C CA . ASP A 1 94 ? -16.978 4.851 -6.720 1.00 41.56 94 ASP A CA 1
ATOM 701 C C . ASP A 1 94 ? -16.243 5.614 -5.594 1.00 40.10 94 ASP A C 1
ATOM 702 O O . ASP A 1 94 ? -16.422 6.818 -5.448 1.00 40.15 94 ASP A O 1
ATOM 707 N N . LEU A 1 95 ? -15.454 4.920 -4.780 1.00 38.66 95 LEU A N 1
ATOM 708 C CA . LEU A 1 95 ? -14.743 5.571 -3.658 1.00 37.75 95 LEU A CA 1
ATOM 709 C C . LEU A 1 95 ? -13.484 6.354 -4.075 1.00 36.47 95 LEU A C 1
ATOM 710 O O . LEU A 1 95 ? -12.779 6.948 -3.235 1.00 35.35 95 LEU A O 1
ATOM 715 N N . LEU A 1 96 ? -13.192 6.310 -5.368 1.00 35.00 96 LEU A N 1
ATOM 716 C CA . LEU A 1 96 ? -12.081 7.009 -5.941 1.00 34.69 96 LEU A CA 1
ATOM 717 C C . LEU A 1 96 ? -12.602 8.062 -6.925 1.00 34.65 96 LEU A C 1
ATOM 718 O O . LEU A 1 96 ? -13.740 8.031 -7.353 1.00 36.17 96 LEU A O 1
ATOM 723 N N . THR A 1 97 ? -11.720 8.976 -7.247 1.00 33.74 97 THR A N 1
ATOM 724 C CA . THR A 1 97 ? -11.794 9.868 -8.376 1.00 33.91 97 THR A CA 1
ATOM 725 C C . THR A 1 97 ? -11.743 9.110 -9.750 1.00 32.91 97 THR A C 1
ATOM 726 O O . THR A 1 97 ? -11.107 8.051 -9.866 1.00 32.60 97 THR A O 1
ATOM 730 N N . PRO A 1 98 ? -12.411 9.645 -10.808 1.00 32.63 98 PRO A N 1
ATOM 731 C CA . PRO A 1 98 ? -12.187 9.090 -12.151 1.00 31.33 98 PRO A CA 1
ATOM 732 C C . PRO A 1 98 ? -10.707 8.968 -12.520 1.00 30.62 98 PRO A C 1
ATOM 733 O O . PRO A 1 98 ? -10.289 7.929 -13.041 1.00 30.48 98 PRO A O 1
ATOM 737 N N . LYS A 1 99 ? -9.930 10.022 -12.262 1.00 29.63 99 LYS A N 1
ATOM 738 C CA . LYS A 1 99 ? -8.477 9.992 -12.482 1.00 30.38 99 LYS A CA 1
ATOM 739 C C . LYS A 1 99 ? -7.842 8.760 -11.789 1.00 30.18 99 LYS A C 1
ATOM 740 O O . LYS A 1 99 ? -7.062 8.017 -12.417 1.00 30.39 99 LYS A O 1
ATOM 746 N N . LEU A 1 100 ? -8.217 8.517 -10.533 1.00 29.89 100 LEU A N 1
ATOM 747 C CA . LEU A 1 100 ? -7.571 7.458 -9.733 1.00 29.96 100 LEU A CA 1
ATOM 748 C C . LEU A 1 100 ? -8.032 6.058 -10.152 1.00 30.67 100 LEU A C 1
ATOM 749 O O . LEU A 1 100 ? -7.210 5.140 -10.208 1.00 28.79 100 LEU A O 1
ATOM 754 N N . ARG A 1 101 ? -9.325 5.905 -10.486 1.00 31.43 101 ARG A N 1
ATOM 755 C CA . ARG A 1 101 ? -9.824 4.630 -11.024 1.00 33.02 101 ARG A CA 1
ATOM 756 C C . ARG A 1 101 ? -9.007 4.163 -12.247 1.00 33.25 101 ARG A C 1
ATOM 757 O O . ARG A 1 101 ? -8.709 2.973 -12.399 1.00 33.94 101 ARG A O 1
ATOM 765 N N . LYS A 1 102 ? -8.635 5.103 -13.104 1.00 32.94 102 LYS A N 1
ATOM 766 C CA . LYS A 1 102 ? -7.916 4.755 -14.309 1.00 33.13 102 LYS A CA 1
ATOM 767 C C . LYS A 1 102 ? -6.492 4.420 -13.963 1.00 32.06 102 LYS A C 1
ATOM 768 O O . LYS A 1 102 ? -5.981 3.388 -14.401 1.00 32.24 102 LYS A O 1
ATOM 774 N N . LEU A 1 103 ? -5.870 5.272 -13.157 1.00 30.48 103 LEU A N 1
ATOM 775 C CA . LEU A 1 103 ? -4.484 5.070 -12.775 1.00 30.66 103 LEU A CA 1
ATOM 776 C C . LEU A 1 103 ? -4.268 3.709 -12.096 1.00 29.14 103 LEU A C 1
ATOM 777 O O . LEU A 1 103 ? -3.284 3.040 -12.390 1.00 29.68 103 LEU A O 1
ATOM 782 N N . LEU A 1 104 ? -5.219 3.299 -11.263 1.00 27.83 104 LEU A N 1
ATOM 783 C CA . LEU A 1 104 ? -5.081 2.132 -10.366 1.00 26.34 104 LEU A CA 1
ATOM 784 C C . LEU A 1 104 ? -5.863 0.902 -10.843 1.00 26.44 104 LEU A C 1
ATOM 785 O O . LEU A 1 104 ? -6.011 -0.082 -10.099 1.00 25.79 104 LEU A O 1
ATOM 790 N N . ARG A 1 105 ? -6.365 0.946 -12.077 1.00 27.09 105 ARG A N 1
ATOM 791 C CA . ARG A 1 105 ? -7.307 -0.076 -12.559 1.00 27.53 105 ARG A CA 1
ATOM 792 C C . ARG A 1 105 ? -6.743 -1.518 -12.553 1.00 27.11 105 ARG A C 1
ATOM 793 O O . ARG A 1 105 ? -7.491 -2.460 -12.367 1.00 27.17 105 ARG A O 1
ATOM 801 N N . ASN A 1 106 ? -5.436 -1.678 -12.747 1.00 27.61 106 ASN A N 1
ATOM 802 C CA . ASN A 1 106 ? -4.811 -3.011 -12.754 1.00 27.38 106 ASN A CA 1
ATOM 803 C C . ASN A 1 106 ? -4.302 -3.485 -11.400 1.00 26.10 106 ASN A C 1
ATOM 804 O O . ASN A 1 106 ? -3.552 -4.501 -11.326 1.00 25.29 106 ASN A O 1
ATOM 809 N N . LEU A 1 107 ? -4.676 -2.765 -10.334 1.00 24.92 107 LEU A N 1
ATOM 810 C CA . LEU A 1 107 ? -4.018 -2.930 -9.027 1.00 23.63 107 LEU A CA 1
ATOM 811 C C . LEU A 1 107 ? -4.967 -3.285 -7.877 1.00 23.10 107 LEU A C 1
ATOM 812 O O . LEU A 1 107 ? -6.131 -2.931 -7.912 1.00 23.68 107 LEU A O 1
ATOM 817 N N . CYS A 1 108 ? -4.470 -4.070 -6.917 1.00 21.90 108 CYS A N 1
ATOM 818 C CA . CYS A 1 108 ? -5.087 -4.257 -5.618 1.00 21.51 108 CYS A CA 1
ATOM 819 C C . CYS A 1 108 ? -4.380 -3.203 -4.736 1.00 20.43 108 CYS A C 1
ATOM 820 O O . CYS A 1 108 ? -3.145 -3.178 -4.732 1.00 18.87 108 CYS A O 1
ATOM 823 N N . VAL A 1 109 ? -5.129 -2.347 -4.028 1.00 19.57 109 VAL A N 1
ATOM 824 C CA . VAL A 1 109 ? -4.498 -1.251 -3.226 1.00 18.91 109 VAL A CA 1
ATOM 825 C C . VAL A 1 109 ? -4.891 -1.303 -1.761 1.00 18.30 109 VAL A C 1
ATOM 826 O O . VAL A 1 109 ? -6.070 -1.362 -1.409 1.00 18.97 109 VAL A O 1
ATOM 830 N N . LEU A 1 110 ? -3.868 -1.377 -0.914 1.00 17.98 110 LEU A N 1
ATOM 831 C CA . LEU A 1 110 ? -4.049 -1.369 0.494 1.00 16.80 110 LEU A CA 1
ATOM 832 C C . LEU A 1 110 ? -3.666 0.023 1.018 1.00 16.88 110 LEU A C 1
ATOM 833 O O . LEU A 1 110 ? -2.568 0.502 0.738 1.00 18.43 110 LEU A O 1
ATOM 838 N N . ALA A 1 111 ? -4.571 0.636 1.764 1.00 16.00 111 ALA A N 1
ATOM 839 C CA . ALA A 1 111 ? -4.384 1.980 2.357 1.00 15.71 111 ALA A CA 1
ATOM 840 C C . ALA A 1 111 ? -4.287 1.844 3.880 1.00 15.69 111 ALA A C 1
ATOM 841 O O . ALA A 1 111 ? -5.261 1.459 4.530 1.00 18.33 111 ALA A O 1
ATOM 843 N N . VAL A 1 112 ? -3.129 2.148 4.442 1.00 14.58 112 VAL A N 1
ATOM 844 C CA . VAL A 1 112 ? -2.878 1.996 5.861 1.00 15.81 112 VAL A CA 1
ATOM 845 C C . VAL A 1 112 ? -2.559 3.367 6.476 1.00 16.61 112 VAL A C 1
ATOM 846 O O . VAL A 1 112 ? -1.531 4.002 6.149 1.00 17.58 112 VAL A O 1
ATOM 850 N N . PRO A 1 113 ? -3.428 3.827 7.395 1.00 17.06 113 PRO A N 1
ATOM 851 C CA . PRO A 1 113 ? -3.167 5.142 7.984 1.00 16.96 113 PRO A CA 1
ATOM 852 C C . PRO A 1 113 ? -2.019 5.037 8.945 1.00 16.38 113 PRO A C 1
ATOM 853 O O . PRO A 1 113 ? -1.862 3.988 9.583 1.00 15.99 113 PRO A O 1
ATOM 857 N N . MET A 1 114 ? -1.207 6.088 9.013 1.00 16.58 114 MET A N 1
ATOM 858 C CA . MET A 1 114 ? -0.160 6.206 10.067 1.00 17.01 114 MET A CA 1
ATOM 859 C C . MET A 1 114 ? -0.856 6.843 11.268 1.00 17.38 114 MET A C 1
ATOM 860 O O . MET A 1 114 ? -1.230 8.016 11.242 1.00 17.10 114 MET A O 1
ATOM 865 N N . VAL A 1 115 ? -1.091 6.046 12.303 1.00 17.28 115 VAL A N 1
ATOM 866 C CA . VAL A 1 115 ? -1.846 6.476 13.453 1.00 18.62 115 VAL A CA 1
ATOM 867 C C . VAL A 1 115 ? -0.951 6.423 14.705 1.00 19.90 115 VAL A C 1
ATOM 868 O O . VAL A 1 115 ? -0.218 5.421 14.962 1.00 18.46 115 VAL A O 1
ATOM 872 N N . VAL A 1 116 ? -0.983 7.513 15.438 1.00 19.69 116 VAL A N 1
ATOM 873 C CA . VAL A 1 116 ? -0.317 7.606 16.722 1.00 22.55 116 VAL A CA 1
ATOM 874 C C . VAL A 1 116 ? -1.342 8.049 17.715 1.00 24.47 116 VAL A C 1
ATOM 875 O O . VAL A 1 116 ? -1.921 9.172 17.610 1.00 24.50 116 VAL A O 1
ATOM 879 N N . ARG A 1 117 ? -1.592 7.106 18.624 1.00 25.36 117 ARG A N 1
ATOM 880 C CA . ARG A 1 117 ? -2.653 7.165 19.594 1.00 27.54 117 ARG A CA 1
ATOM 881 C C . ARG A 1 117 ? -3.933 7.324 18.800 1.00 26.50 117 ARG A C 1
ATOM 882 O O . ARG A 1 117 ? -4.261 6.403 18.022 1.00 28.40 117 ARG A O 1
ATOM 890 N N . THR A 1 118 ? -4.600 8.463 18.896 1.00 24.34 118 THR A N 1
ATOM 891 C CA . THR A 1 118 ? -5.894 8.584 18.202 1.00 25.34 118 THR A CA 1
ATOM 892 C C . THR A 1 118 ? -5.838 9.357 16.887 1.00 25.33 118 THR A C 1
ATOM 893 O O . THR A 1 118 ? -6.884 9.546 16.242 1.00 26.24 118 THR A O 1
ATOM 897 N N . GLN A 1 119 ? -4.648 9.859 16.543 1.00 24.36 119 GLN A N 1
ATOM 898 C CA . GLN A 1 119 ? -4.458 10.804 15.461 1.00 25.00 119 GLN A CA 1
ATOM 899 C C . GLN A 1 119 ? -3.815 10.187 14.200 1.00 23.61 119 GLN A C 1
ATOM 900 O O . GLN A 1 119 ? -2.881 9.410 14.310 1.00 23.46 119 GLN A O 1
ATOM 906 N N . VAL A 1 120 ? -4.306 10.598 13.022 1.00 20.94 120 VAL A N 1
ATOM 907 C CA . VAL A 1 120 ? -3.764 10.162 11.720 1.00 20.05 120 VAL A CA 1
ATOM 908 C C . VAL A 1 120 ? -2.757 11.213 11.314 1.00 19.27 120 VAL A C 1
ATOM 909 O O . VAL A 1 120 ? -3.127 12.404 11.202 1.00 20.79 120 VAL A O 1
ATOM 913 N N . ILE A 1 121 ? -1.489 10.813 11.133 1.00 16.96 121 ILE A N 1
ATOM 914 C CA . ILE A 1 121 ? -0.414 11.703 10.716 1.00 16.91 121 ILE A CA 1
ATOM 915 C C . ILE A 1 121 ? 0.108 11.494 9.297 1.00 15.10 121 ILE A C 1
ATOM 916 O O . ILE A 1 121 ? 0.985 12.236 8.826 1.00 15.46 121 ILE A O 1
ATOM 921 N N . GLY A 1 122 ? -0.467 10.528 8.597 1.00 16.04 122 GLY A N 1
ATOM 922 C CA . GLY A 1 122 ? 0.015 10.158 7.278 1.00 15.78 122 GLY A CA 1
ATOM 923 C C . GLY A 1 122 ? -0.656 8.891 6.800 1.00 14.85 122 GLY A C 1
ATOM 924 O O . GLY A 1 122 ? -1.626 8.384 7.426 1.00 13.82 122 GLY A O 1
ATOM 925 N N . ALA A 1 123 ? -0.218 8.396 5.657 1.00 14.18 123 ALA A N 1
ATOM 926 C CA . ALA A 1 123 ? -0.816 7.197 5.081 1.00 14.29 123 ALA A CA 1
ATOM 927 C C . ALA A 1 123 ? 0.240 6.447 4.247 1.00 13.78 123 ALA A C 1
ATOM 928 O O . ALA A 1 123 ? 1.079 7.074 3.651 1.00 15.06 123 ALA A O 1
ATOM 930 N N . VAL A 1 124 ? 0.167 5.132 4.228 1.00 13.74 124 VAL A N 1
ATOM 931 C CA . VAL A 1 124 ? 1.027 4.283 3.386 1.00 13.53 124 VAL A CA 1
ATOM 932 C C . VAL A 1 124 ? 0.108 3.518 2.456 1.00 14.44 124 VAL A C 1
ATOM 933 O O . VAL A 1 124 ? -0.794 2.785 2.923 1.00 15.33 124 VAL A O 1
ATOM 937 N N . PHE A 1 125 ? 0.313 3.673 1.155 1.00 14.46 125 PHE A N 1
ATOM 938 C CA . PHE A 1 125 ? -0.420 2.891 0.171 1.00 14.77 125 PHE A CA 1
ATOM 939 C C . PHE A 1 125 ? 0.515 1.859 -0.483 1.00 14.70 125 PHE A C 1
ATOM 940 O O . PHE A 1 125 ? 1.672 2.168 -0.827 1.00 14.30 125 PHE A O 1
ATOM 948 N N . MET A 1 126 ? 0.032 0.645 -0.607 1.00 16.20 126 MET A N 1
ATOM 949 C CA . MET A 1 126 ? 0.804 -0.479 -1.159 1.00 15.58 126 MET A CA 1
ATOM 950 C C . MET A 1 126 ? -0.041 -1.086 -2.243 1.00 16.84 126 MET A C 1
ATOM 951 O O . MET A 1 126 ? -1.247 -1.162 -2.094 1.00 16.85 126 MET A O 1
ATOM 956 N N . ALA A 1 127 ? 0.601 -1.457 -3.355 1.00 17.98 127 ALA A N 1
ATOM 957 C CA . ALA A 1 127 ? -0.117 -1.931 -4.525 1.00 18.98 127 ALA A CA 1
ATOM 958 C C . ALA A 1 127 ? 0.558 -3.169 -5.077 1.00 19.41 127 ALA A C 1
ATOM 959 O O . ALA A 1 127 ? 1.780 -3.279 -5.047 1.00 19.19 127 ALA A O 1
ATOM 961 N N . ARG A 1 128 ? -0.259 -4.063 -5.585 1.00 20.36 128 ARG A N 1
ATOM 962 C CA . ARG A 1 128 ? 0.205 -5.061 -6.539 1.00 22.94 128 ARG A CA 1
ATOM 963 C C . ARG A 1 128 ? -0.856 -5.350 -7.609 1.00 22.77 128 ARG A C 1
ATOM 964 O O . ARG A 1 128 ? -2.034 -4.941 -7.483 1.00 22.80 128 ARG A O 1
ATOM 972 N N . THR A 1 129 ? -0.424 -5.988 -8.706 1.00 23.09 129 THR A N 1
ATOM 973 C CA . THR A 1 129 ? -1.330 -6.168 -9.833 1.00 23.87 129 THR A CA 1
ATOM 974 C C . THR A 1 129 ? -2.380 -7.138 -9.417 1.00 24.56 129 THR A C 1
ATOM 975 O O . THR A 1 129 ? -2.110 -8.023 -8.602 1.00 24.81 129 THR A O 1
ATOM 979 N N . ARG A 1 130 ? -3.580 -6.947 -9.960 1.00 26.03 130 ARG A N 1
ATOM 980 C CA . ARG A 1 130 ? -4.778 -7.683 -9.569 1.00 28.26 130 ARG A CA 1
ATOM 981 C C . ARG A 1 130 ? -4.817 -9.158 -9.972 1.00 28.80 130 ARG A C 1
ATOM 982 O O . ARG A 1 130 ? -5.731 -9.867 -9.561 1.00 29.93 130 ARG A O 1
ATOM 990 N N . ASP A 1 131 ? -3.886 -9.600 -10.799 1.00 29.41 131 ASP A N 1
ATOM 991 C CA . ASP A 1 131 ? -3.788 -11.039 -11.131 1.00 30.39 131 ASP A CA 1
ATOM 992 C C . ASP A 1 131 ? -3.083 -11.822 -10.000 1.00 30.39 131 ASP A C 1
ATOM 993 O O . ASP A 1 131 ? -3.146 -13.044 -9.967 1.00 30.31 131 ASP A O 1
ATOM 998 N N . ASN A 1 132 ? -2.445 -11.103 -9.075 1.00 29.22 132 ASN A N 1
ATOM 999 C CA . ASN A 1 132 ? -1.895 -11.671 -7.846 1.00 28.96 132 ASN A CA 1
ATOM 1000 C C . ASN A 1 132 ? -2.949 -11.737 -6.760 1.00 27.73 132 ASN A C 1
ATOM 1001 O O . ASN A 1 132 ? -3.933 -11.020 -6.816 1.00 27.82 132 ASN A O 1
ATOM 1006 N N . PRO A 1 133 ? -2.761 -12.612 -5.763 1.00 27.61 133 PRO A N 1
ATOM 1007 C CA . PRO A 1 133 ? -3.744 -12.623 -4.673 1.00 25.72 133 PRO A CA 1
ATOM 1008 C C . PRO A 1 133 ? -3.728 -11.290 -3.958 1.00 24.36 133 PRO A C 1
ATOM 1009 O O . PRO A 1 133 ? -2.669 -10.654 -3.910 1.00 23.52 133 PRO A O 1
ATOM 1013 N N . PRO A 1 134 ? -4.886 -10.842 -3.465 1.00 23.36 134 PRO A N 1
ATOM 1014 C CA . PRO A 1 134 ? -4.914 -9.628 -2.646 1.00 22.27 134 PRO A CA 1
ATOM 1015 C C . PRO A 1 134 ? -4.050 -9.768 -1.384 1.00 20.49 134 PRO A C 1
ATOM 1016 O O . PRO A 1 134 ? -3.703 -10.898 -0.961 1.00 20.06 134 PRO A O 1
ATOM 1020 N N . PHE A 1 135 ? -3.686 -8.642 -0.782 1.00 19.25 135 PHE A N 1
ATOM 1021 C CA . PHE A 1 135 ? -2.994 -8.696 0.497 1.00 18.88 135 PHE A CA 1
ATOM 1022 C C . PHE A 1 135 ? -3.849 -9.487 1.500 1.00 18.31 135 PHE A C 1
ATOM 1023 O O . PHE A 1 135 ? -5.049 -9.205 1.664 1.00 20.07 135 PHE A O 1
ATOM 1031 N N . SER A 1 136 ? -3.228 -10.473 2.125 1.00 18.92 136 SER A N 1
ATOM 1032 C CA . SER A 1 136 ? -3.863 -11.367 3.143 1.00 18.07 136 SER A CA 1
ATOM 1033 C C . SER A 1 136 ? -3.923 -10.690 4.523 1.00 17.51 136 SER A C 1
ATOM 1034 O O . SER A 1 136 ? -3.238 -9.681 4.794 1.00 16.09 136 SER A O 1
ATOM 1037 N N . ASP A 1 137 ? -4.724 -11.259 5.422 1.00 16.71 137 ASP A N 1
ATOM 1038 C CA . ASP A 1 137 ? -4.748 -10.790 6.797 1.00 16.90 137 ASP A CA 1
ATOM 1039 C C . ASP A 1 137 ? -3.345 -10.908 7.408 1.00 16.97 137 ASP A C 1
ATOM 1040 O O . ASP A 1 137 ? -2.958 -10.045 8.190 1.00 16.60 137 ASP A O 1
ATOM 1045 N N . ALA A 1 138 ? -2.629 -11.996 7.132 1.00 16.87 138 ALA A N 1
ATOM 1046 C CA . ALA A 1 138 ? -1.274 -12.168 7.671 1.00 18.04 138 ALA A CA 1
ATOM 1047 C C . ALA A 1 138 ? -0.290 -11.070 7.214 1.00 18.89 138 ALA A C 1
ATOM 1048 O O . ALA A 1 138 ? 0.476 -10.501 8.042 1.00 19.02 138 ALA A O 1
ATOM 1050 N N . GLU A 1 139 ? -0.333 -10.771 5.925 1.00 17.40 139 GLU A N 1
ATOM 1051 C CA . GLU A 1 139 ? 0.492 -9.697 5.355 1.00 17.26 139 GLU A CA 1
ATOM 1052 C C . GLU A 1 139 ? 0.087 -8.344 5.929 1.00 17.19 139 GLU A C 1
ATOM 1053 O O . GLU A 1 139 ? 0.945 -7.525 6.327 1.00 16.42 139 GLU A O 1
ATOM 1059 N N . THR A 1 140 ? -1.226 -8.096 6.016 1.00 15.10 140 THR A N 1
ATOM 1060 C CA . THR A 1 140 ? -1.728 -6.840 6.520 1.00 15.52 140 THR A CA 1
ATOM 1061 C C . THR A 1 140 ? -1.328 -6.628 8.003 1.00 14.61 140 THR A C 1
ATOM 1062 O O . THR A 1 140 ? -1.082 -5.496 8.430 1.00 14.37 140 THR A O 1
ATOM 1066 N N . ALA A 1 141 ? -1.321 -7.683 8.789 1.00 14.75 141 ALA A N 1
ATOM 1067 C CA . ALA A 1 141 ? -0.950 -7.582 10.205 1.00 15.37 141 ALA A CA 1
ATOM 1068 C C . ALA A 1 141 ? 0.489 -7.051 10.347 1.00 16.20 141 ALA A C 1
ATOM 1069 O O . ALA A 1 141 ? 0.736 -6.156 11.150 1.00 17.08 141 ALA A O 1
ATOM 1071 N N . ILE A 1 142 ? 1.392 -7.627 9.560 1.00 14.93 142 ILE A N 1
ATOM 1072 C CA . ILE A 1 142 ? 2.803 -7.193 9.504 1.00 15.79 142 ILE A CA 1
ATOM 1073 C C . ILE A 1 142 ? 2.930 -5.732 9.091 1.00 14.44 142 ILE A C 1
ATOM 1074 O O . ILE A 1 142 ? 3.630 -4.952 9.754 1.00 14.09 142 ILE A O 1
ATOM 1079 N N . ILE A 1 143 ? 2.274 -5.379 7.992 1.00 13.60 143 ILE A N 1
ATOM 1080 C CA . ILE A 1 143 ? 2.250 -4.030 7.490 1.00 14.45 143 ILE A CA 1
ATOM 1081 C C . ILE A 1 143 ? 1.757 -3.031 8.555 1.00 14.12 143 ILE A C 1
ATOM 1082 O O . ILE A 1 143 ? 2.424 -2.030 8.821 1.00 14.23 143 ILE A O 1
ATOM 1087 N N . ARG A 1 144 ? 0.596 -3.323 9.140 1.00 13.15 144 ARG A N 1
ATOM 1088 C CA . ARG A 1 144 ? 0.033 -2.430 10.145 1.00 13.50 144 ARG A CA 1
ATOM 1089 C C . ARG A 1 144 ? 0.985 -2.227 11.346 1.00 13.67 144 ARG A C 1
ATOM 1090 O O . ARG A 1 144 ? 1.160 -1.102 11.867 1.00 14.60 144 ARG A O 1
ATOM 1098 N N . ASP A 1 145 ? 1.613 -3.313 11.779 1.00 13.55 145 ASP A N 1
ATOM 1099 C CA . ASP A 1 145 ? 2.583 -3.243 12.883 1.00 15.20 145 ASP A CA 1
ATOM 1100 C C . ASP A 1 145 ? 3.748 -2.320 12.555 1.00 14.80 145 ASP A C 1
ATOM 1101 O O . ASP A 1 145 ? 4.081 -1.389 13.335 1.00 14.61 145 ASP A O 1
ATOM 1106 N N . LEU A 1 146 ? 4.364 -2.566 11.386 1.00 14.13 146 LEU A N 1
ATOM 1107 C CA . LEU A 1 146 ? 5.598 -1.838 10.994 1.00 14.50 146 LEU A CA 1
ATOM 1108 C C . LEU A 1 146 ? 5.293 -0.340 10.761 1.00 13.32 146 LEU A C 1
ATOM 1109 O O . LEU A 1 146 ? 5.997 0.535 11.233 1.00 13.33 146 LEU A O 1
ATOM 1114 N N . VAL A 1 147 ? 4.159 -0.052 10.143 1.00 12.37 147 VAL A N 1
ATOM 1115 C CA . VAL A 1 147 ? 3.725 1.309 9.913 1.00 13.16 147 VAL A CA 1
ATOM 1116 C C . VAL A 1 147 ? 3.439 1.982 11.240 1.00 13.13 147 VAL A C 1
ATOM 1117 O O . VAL A 1 147 ? 3.749 3.136 11.423 1.00 13.11 147 VAL A O 1
ATOM 1121 N N . SER A 1 148 ? 2.859 1.260 12.198 1.00 13.20 148 SER A N 1
ATOM 1122 C CA . SER A 1 148 ? 2.570 1.847 13.480 1.00 13.13 148 SER A CA 1
ATOM 1123 C C . SER A 1 148 ? 3.820 2.167 14.232 1.00 11.54 148 SER A C 1
ATOM 1124 O O . SER A 1 148 ? 3.877 3.180 14.925 1.00 13.40 148 SER A O 1
ATOM 1127 N N . HIS A 1 149 ? 4.853 1.307 14.107 1.00 12.30 149 HIS A N 1
ATOM 1128 C CA . HIS A 1 149 ? 6.130 1.624 14.676 1.00 12.81 149 HIS A CA 1
ATOM 1129 C C . HIS A 1 149 ? 6.755 2.904 14.107 1.00 12.96 149 HIS A C 1
ATOM 1130 O O . HIS A 1 149 ? 7.278 3.754 14.865 1.00 13.24 149 HIS A O 1
ATOM 1137 N N . ALA A 1 150 ? 6.750 3.015 12.765 1.00 13.22 150 ALA A N 1
ATOM 1138 C CA . ALA A 1 150 ? 7.301 4.160 12.074 1.00 13.55 150 ALA A CA 1
ATOM 1139 C C . ALA A 1 150 ? 6.536 5.404 12.426 1.00 12.93 150 ALA A C 1
ATOM 1140 O O . ALA A 1 150 ? 7.157 6.484 12.647 1.00 13.50 150 ALA A O 1
ATOM 1142 N N . ALA A 1 151 ? 5.200 5.313 12.531 1.00 12.84 151 ALA A N 1
ATOM 1143 C CA . ALA A 1 151 ? 4.387 6.452 12.876 1.00 12.25 151 ALA A CA 1
ATOM 1144 C C . ALA A 1 151 ? 4.753 7.021 14.244 1.00 12.95 151 ALA A C 1
ATOM 1145 O O . ALA A 1 151 ? 4.831 8.248 14.408 1.00 13.85 151 ALA A O 1
ATOM 1147 N N . LEU A 1 152 ? 4.997 6.159 15.224 1.00 12.04 152 LEU A N 1
ATOM 1148 C CA . LEU A 1 152 ? 5.326 6.607 16.568 1.00 13.73 152 LEU A CA 1
ATOM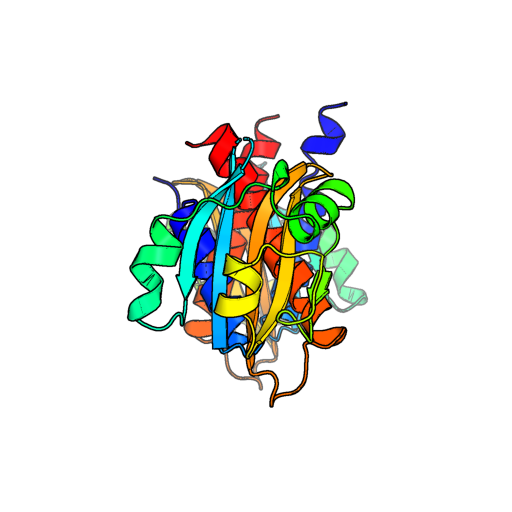 1149 C C . LEU A 1 152 ? 6.672 7.367 16.594 1.00 13.20 152 LEU A C 1
ATOM 1150 O O . LEU A 1 152 ? 6.829 8.469 17.207 1.00 12.85 152 LEU A O 1
ATOM 1155 N N . VAL A 1 153 ? 7.627 6.798 15.884 1.00 12.19 153 VAL A N 1
ATOM 1156 C CA . VAL A 1 153 ? 8.949 7.407 15.734 1.00 11.95 153 VAL A CA 1
ATOM 1157 C C . VAL A 1 153 ? 8.839 8.781 15.069 1.00 12.57 153 VAL A C 1
ATOM 1158 O O . VAL A 1 153 ? 9.431 9.770 15.570 1.00 12.93 153 VAL A O 1
ATOM 1162 N N . VAL A 1 154 ? 8.142 8.829 13.943 1.00 12.31 154 VAL A N 1
ATOM 1163 C CA . VAL A 1 154 ? 7.967 10.079 13.147 1.00 14.85 154 VAL A CA 1
ATOM 1164 C C . VAL A 1 154 ? 7.273 11.122 13.996 1.00 15.57 154 VAL A C 1
ATOM 1165 O O . VAL A 1 154 ? 7.691 12.286 14.036 1.00 16.71 154 VAL A O 1
ATOM 1169 N N . SER A 1 155 ? 6.280 10.697 14.772 1.00 16.49 155 SER A N 1
ATOM 1170 C CA . SER A 1 155 ? 5.552 11.645 15.608 1.00 17.90 155 SER A CA 1
ATOM 1171 C C . SER A 1 155 ? 6.478 12.249 16.667 1.00 18.11 155 SER A C 1
ATOM 1172 O O . SER A 1 155 ? 6.495 13.476 16.831 1.00 18.44 155 SER A O 1
ATOM 1175 N N . HIS A 1 156 ? 7.319 11.434 17.319 1.00 17.99 156 HIS A N 1
ATOM 1176 C CA . HIS A 1 156 ? 8.350 11.966 18.243 1.00 17.94 156 HIS A CA 1
ATOM 1177 C C . HIS A 1 156 ? 9.248 13.000 17.545 1.00 18.69 156 HIS A C 1
ATOM 1178 O O . HIS A 1 156 ? 9.567 14.068 18.131 1.00 21.59 156 HIS A O 1
ATOM 1185 N N . MET A 1 157 ? 9.669 12.702 16.319 1.00 17.59 157 MET A N 1
ATOM 1186 C CA . MET A 1 157 ? 10.537 13.613 15.545 1.00 18.63 157 MET A CA 1
ATOM 1187 C C . MET A 1 157 ? 9.834 14.937 15.114 1.00 20.64 157 MET A C 1
ATOM 1188 O O . MET A 1 157 ? 10.455 16.003 15.125 1.00 19.30 157 MET A O 1
ATOM 1193 N N . GLN A 1 158 ? 8.598 14.817 14.650 1.00 23.30 158 GLN A N 1
ATOM 1194 C CA . GLN A 1 158 ? 7.812 15.967 14.127 1.00 26.09 158 GLN A CA 1
ATOM 1195 C C . GLN A 1 158 ? 7.393 16.923 15.258 1.00 27.93 158 GLN A C 1
ATOM 1196 O O . GLN A 1 158 ? 7.086 18.115 15.000 1.00 29.66 158 GLN A O 1
ATOM 1202 N N . LEU A 1 159 ? 7.411 16.450 16.505 1.00 29.16 159 LEU A N 1
ATOM 1203 C CA . LEU A 1 159 ? 7.346 17.352 17.678 1.00 30.22 159 LEU A CA 1
ATOM 1204 C C . LEU A 1 159 ? 8.356 18.518 17.617 1.00 32.18 159 LEU A C 1
ATOM 1205 O O . LEU A 1 159 ? 8.138 19.582 18.240 1.00 33.54 159 LEU A O 1
ATOM 1210 N N . PHE A 1 160 ? 9.469 18.354 16.900 1.00 33.16 160 PHE A N 1
ATOM 1211 C CA . PHE A 1 160 ? 10.423 19.463 16.735 1.00 33.90 160 PHE A CA 1
ATOM 1212 C C . PHE A 1 160 ? 10.257 20.224 15.414 1.00 34.05 160 PHE A C 1
ATOM 1213 O O . PHE A 1 160 ? 9.142 20.292 14.871 1.00 34.13 160 PHE A O 1
ATOM 1221 N N . SER B 1 9 ? -3.950 6.208 23.848 1.00 26.65 9 SER B N 1
ATOM 1222 C CA . SER B 1 9 ? -3.424 4.818 24.055 1.00 26.80 9 SER B CA 1
ATOM 1223 C C . SER B 1 9 ? -2.665 4.354 22.790 1.00 25.26 9 SER B C 1
ATOM 1224 O O . SER B 1 9 ? -3.218 4.257 21.680 1.00 25.06 9 SER B O 1
ATOM 1227 N N . GLY B 1 10 ? -1.391 4.098 22.991 1.00 23.85 10 GLY B N 1
ATOM 1228 C CA . GLY B 1 10 ? -0.451 3.703 21.928 1.00 22.53 10 GLY B CA 1
ATOM 1229 C C . GLY B 1 10 ? -0.806 2.390 21.231 1.00 21.15 10 GLY B C 1
ATOM 1230 O O . GLY B 1 10 ? -1.492 1.522 21.829 1.00 19.76 10 GLY B O 1
ATOM 1231 N N . LEU B 1 11 ? -0.378 2.279 19.977 1.00 20.17 11 LEU B N 1
ATOM 1232 C CA . LEU B 1 11 ? -0.675 1.089 19.118 1.00 19.61 11 LEU B CA 1
ATOM 1233 C C . LEU B 1 11 ? 0.344 -0.011 19.317 1.00 19.15 11 LEU B C 1
ATOM 1234 O O . LEU B 1 11 ? 0.282 -1.072 18.678 1.00 17.73 11 LEU B O 1
ATOM 1239 N N . THR B 1 12 ? 1.321 0.252 20.155 1.00 19.07 12 THR B N 1
ATOM 1240 C CA . THR B 1 12 ? 2.344 -0.748 20.439 1.00 19.42 12 THR B CA 1
ATOM 1241 C C . THR B 1 12 ? 3.007 -0.411 21.770 1.00 18.75 12 THR B C 1
ATOM 1242 O O . THR B 1 12 ? 2.680 0.607 22.415 1.00 16.91 12 THR B O 1
ATOM 1246 N N . ASP B 1 13 ? 3.939 -1.283 22.196 1.00 19.39 13 ASP B N 1
ATOM 1247 C CA . ASP B 1 13 ? 4.807 -1.006 23.364 1.00 18.98 13 ASP B CA 1
ATOM 1248 C C . ASP B 1 13 ? 6.055 -1.880 23.249 1.00 18.07 13 ASP B C 1
ATOM 1249 O O . ASP B 1 13 ? 6.140 -2.692 22.347 1.00 15.25 13 ASP B O 1
ATOM 1254 N N . VAL B 1 14 ? 7.016 -1.701 24.148 1.00 18.14 14 VAL B N 1
ATOM 1255 C CA . VAL B 1 14 ? 8.292 -2.394 24.002 1.00 17.84 14 VAL B CA 1
ATOM 1256 C C . VAL B 1 14 ? 8.078 -3.889 23.929 1.00 18.00 14 VAL B C 1
ATOM 1257 O O . VAL B 1 14 ? 8.685 -4.583 23.119 1.00 16.15 14 VAL B O 1
ATOM 1261 N N . ASP B 1 15 ? 7.255 -4.392 24.819 1.00 19.16 15 ASP B N 1
ATOM 1262 C CA . ASP B 1 15 ? 6.935 -5.822 24.840 1.00 19.60 15 ASP B CA 1
ATOM 1263 C C . ASP B 1 15 ? 6.393 -6.319 23.487 1.00 17.97 15 ASP B C 1
ATOM 1264 O O . ASP B 1 15 ? 6.835 -7.347 22.972 1.00 16.87 15 ASP B O 1
ATOM 1269 N N . GLU B 1 16 ? 5.478 -5.558 22.894 1.00 17.31 16 GLU B N 1
ATOM 1270 C CA . GLU B 1 16 ? 4.851 -5.990 21.643 1.00 17.32 16 GLU B CA 1
ATOM 1271 C C . GLU B 1 16 ? 5.917 -5.941 20.511 1.00 15.95 16 GLU B C 1
ATOM 1272 O O . GLU B 1 16 ? 5.947 -6.835 19.655 1.00 16.02 16 GLU B O 1
ATOM 1278 N N . VAL B 1 17 ? 6.797 -4.949 20.540 1.00 14.77 17 VAL B N 1
ATOM 1279 C CA . VAL B 1 17 ? 7.860 -4.878 19.510 1.00 14.63 17 VAL B CA 1
ATOM 1280 C C . VAL B 1 17 ? 8.791 -6.071 19.588 1.00 14.20 17 VAL B C 1
ATOM 1281 O O . VAL B 1 17 ? 9.113 -6.682 18.548 1.00 13.87 17 VAL B O 1
ATOM 1285 N N . ILE B 1 18 ? 9.173 -6.447 20.798 1.00 13.88 18 ILE B N 1
ATOM 1286 C CA . ILE B 1 18 ? 10.045 -7.619 20.987 1.00 15.37 18 ILE B CA 1
ATOM 1287 C C . ILE B 1 18 ? 9.378 -8.932 20.585 1.00 14.60 18 ILE B C 1
ATOM 1288 O O . ILE B 1 18 ? 10.013 -9.788 19.970 1.00 14.74 18 ILE B O 1
ATOM 1293 N N . LYS B 1 19 ? 8.078 -9.083 20.873 1.00 16.00 19 LYS B N 1
ATOM 1294 C CA . LYS B 1 19 ? 7.334 -10.237 20.395 1.00 17.28 19 LYS B CA 1
ATOM 1295 C C . LYS B 1 19 ? 7.293 -10.286 18.864 1.00 15.61 19 LYS B C 1
ATOM 1296 O O . LYS B 1 19 ? 7.536 -11.322 18.273 1.00 15.91 19 LYS B O 1
ATOM 1302 N N . ASP B 1 20 ? 7.018 -9.134 18.254 1.00 14.66 20 ASP B N 1
ATOM 1303 C CA . ASP B 1 20 ? 6.999 -9.007 16.805 1.00 15.87 20 ASP B CA 1
ATOM 1304 C C . ASP B 1 20 ? 8.365 -9.345 16.181 1.00 14.17 20 ASP B C 1
ATOM 1305 O O . ASP B 1 20 ? 8.443 -10.045 15.153 1.00 15.37 20 ASP B O 1
ATOM 1310 N N . LEU B 1 21 ? 9.431 -8.802 16.751 1.00 14.64 21 LEU B N 1
ATOM 1311 C CA . LEU B 1 21 ? 10.785 -9.078 16.249 1.00 14.22 21 LEU B CA 1
ATOM 1312 C C . LEU B 1 21 ? 11.044 -10.568 16.289 1.00 14.33 21 LEU B C 1
ATOM 1313 O O . LEU B 1 21 ? 11.541 -11.208 15.322 1.00 14.00 21 LEU B O 1
ATOM 1318 N N . SER B 1 22 ? 10.713 -11.126 17.436 1.00 15.06 22 SER B N 1
ATOM 1319 C CA . SER B 1 22 ? 10.896 -12.595 17.666 1.00 15.45 22 SER B CA 1
ATOM 1320 C C . SER B 1 22 ? 10.126 -13.441 16.666 1.00 14.50 22 SER B C 1
ATOM 1321 O O . SER B 1 22 ? 10.684 -14.360 16.052 1.00 14.26 22 SER B O 1
ATOM 1324 N N . ARG B 1 23 ? 8.885 -13.082 16.416 1.00 15.81 23 ARG B N 1
ATOM 1325 C CA . ARG B 1 23 ? 8.089 -13.824 15.456 1.00 15.80 23 ARG B CA 1
ATOM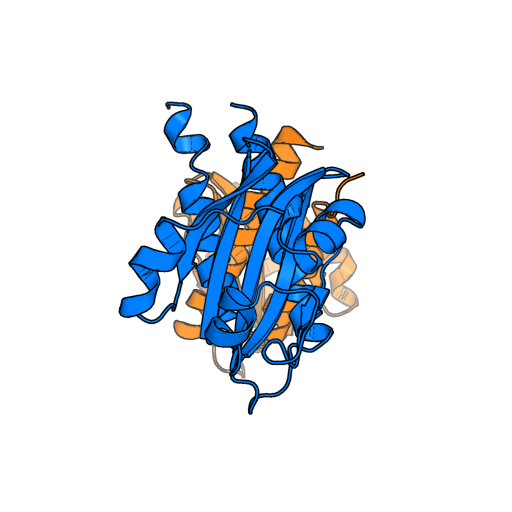 1326 C C . ARG B 1 23 ? 8.662 -13.744 14.043 1.00 14.96 23 ARG B C 1
ATOM 1327 O O . ARG B 1 23 ? 8.673 -14.743 13.310 1.00 14.95 23 ARG B O 1
ATOM 1335 N N . LEU B 1 24 ? 9.125 -12.565 13.637 1.00 14.43 24 LEU B N 1
ATOM 1336 C CA . LEU B 1 24 ? 9.627 -12.399 12.272 1.00 14.53 24 LEU B CA 1
ATOM 1337 C C . LEU B 1 24 ? 10.975 -13.121 12.093 1.00 14.29 24 LEU B C 1
ATOM 1338 O O . LEU B 1 24 ? 11.228 -13.748 11.060 1.00 15.27 24 LEU B O 1
ATOM 1343 N N . LEU B 1 25 ? 11.818 -13.019 13.105 1.00 12.75 25 LEU B N 1
ATOM 1344 C CA . LEU B 1 25 ? 13.116 -13.709 13.098 1.00 13.65 25 LEU B CA 1
ATOM 1345 C C . LEU B 1 25 ? 12.899 -15.210 12.980 1.00 14.67 25 LEU B C 1
ATOM 1346 O O . LEU B 1 25 ? 13.528 -15.866 12.140 1.00 16.31 25 LEU B O 1
ATOM 1351 N N . ARG B 1 26 ? 11.958 -15.739 13.753 1.00 15.55 26 ARG B N 1
ATOM 1352 C CA . ARG B 1 26 ? 11.696 -17.162 13.761 1.00 15.92 26 ARG B CA 1
ATOM 1353 C C . ARG B 1 26 ? 11.117 -17.596 12.429 1.00 16.65 26 ARG B C 1
ATOM 1354 O O . ARG B 1 26 ? 11.379 -18.713 11.968 1.00 15.97 26 ARG B O 1
ATOM 1362 N N . LYS B 1 27 ? 10.309 -16.737 11.809 1.00 17.28 27 LYS B N 1
ATOM 1363 C CA . LYS B 1 27 ? 9.725 -17.070 10.528 1.00 18.81 27 LYS B CA 1
ATOM 1364 C C . LYS B 1 27 ? 10.774 -17.103 9.416 1.00 18.58 27 LYS B C 1
ATOM 1365 O O . LYS B 1 27 ? 10.727 -17.984 8.552 1.00 18.70 27 LYS B O 1
ATOM 1371 N N . LEU B 1 28 ? 11.674 -16.135 9.406 1.00 16.58 28 LEU B N 1
ATOM 1372 C CA . LEU B 1 28 ? 12.531 -15.896 8.231 1.00 17.36 28 LEU B CA 1
ATOM 1373 C C . LEU B 1 28 ? 13.906 -16.532 8.321 1.00 17.68 28 LEU B C 1
ATOM 1374 O O . LEU B 1 28 ? 14.534 -16.712 7.311 1.00 18.41 28 LEU B O 1
ATOM 1379 N N . VAL B 1 29 ? 14.330 -16.875 9.527 1.00 16.77 29 VAL B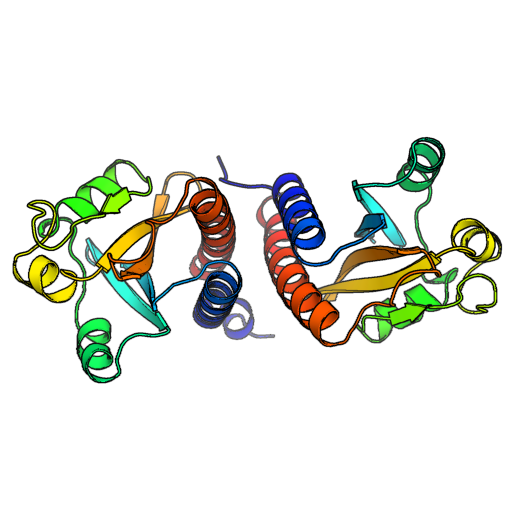 N 1
ATOM 1380 C CA . VAL B 1 29 ? 15.636 -17.507 9.739 1.00 17.75 29 VAL B CA 1
ATOM 1381 C C . VAL B 1 29 ? 15.378 -18.648 10.716 1.00 18.76 29 VAL B C 1
ATOM 1382 O O . VAL B 1 29 ? 15.079 -18.404 11.884 1.00 20.26 29 VAL B O 1
ATOM 1386 N N . LYS B 1 30 ? 15.473 -19.867 10.218 1.00 18.36 30 LYS B N 1
ATOM 1387 C CA . LYS B 1 30 ? 15.208 -21.057 11.027 1.00 20.41 30 LYS B CA 1
ATOM 1388 C C . LYS B 1 30 ? 16.218 -21.131 12.175 1.00 17.48 30 LYS B C 1
ATOM 1389 O O . LYS B 1 30 ? 17.405 -21.031 11.919 1.00 18.20 30 LYS B O 1
ATOM 1395 N N . THR B 1 31 ? 15.752 -21.257 13.418 1.00 16.93 31 THR B N 1
ATOM 1396 C CA . THR B 1 31 ? 16.627 -21.379 14.603 1.00 16.74 31 THR B CA 1
ATOM 1397 C C . THR B 1 31 ? 16.064 -22.443 15.533 1.00 16.02 31 THR B C 1
ATOM 1398 O O . THR B 1 31 ? 14.870 -22.795 15.433 1.00 16.36 31 THR B O 1
ATOM 1402 N N . ARG B 1 32 ? 16.905 -22.963 16.421 1.00 15.88 32 ARG B N 1
ATOM 1403 C CA . ARG B 1 32 ? 16.435 -23.795 17.536 1.00 15.11 32 ARG B CA 1
ATOM 1404 C C . ARG B 1 32 ? 15.756 -22.861 18.566 1.00 15.10 32 ARG B C 1
ATOM 1405 O O . ARG B 1 32 ? 14.609 -23.101 19.021 1.00 15.72 32 ARG B O 1
ATOM 1413 N N . TRP B 1 33 ? 16.461 -21.790 18.919 1.00 13.61 33 TRP B N 1
ATOM 1414 C CA . TRP B 1 33 ? 15.898 -20.752 19.784 1.00 13.84 33 TRP B CA 1
ATOM 1415 C C . TRP B 1 33 ? 16.501 -19.367 19.566 1.00 13.97 33 TRP B C 1
ATOM 1416 O O . TRP B 1 33 ? 17.553 -19.229 18.988 1.00 14.37 33 TRP B O 1
ATOM 1427 N N . ILE B 1 34 ? 15.802 -18.362 20.070 1.00 13.55 34 ILE B N 1
ATOM 1428 C CA . ILE B 1 34 ? 16.307 -17.016 20.230 1.00 15.68 34 ILE B CA 1
ATOM 1429 C C . ILE B 1 34 ? 16.118 -16.446 21.634 1.00 14.63 34 ILE B C 1
ATOM 1430 O O . ILE B 1 34 ? 15.185 -16.813 22.367 1.00 15.70 34 ILE B O 1
ATOM 1435 N N . ALA B 1 35 ? 17.024 -15.571 22.028 1.00 14.14 35 ALA B N 1
ATOM 1436 C CA . ALA B 1 35 ? 16.970 -14.978 23.379 1.00 13.27 35 ALA B CA 1
ATOM 1437 C C . ALA B 1 35 ? 17.286 -13.514 23.243 1.00 13.86 35 ALA B C 1
ATOM 1438 O O . ALA B 1 35 ? 18.334 -13.148 22.739 1.00 14.04 35 ALA B O 1
ATOM 1440 N N . VAL B 1 36 ? 16.373 -12.657 23.706 1.00 11.72 36 VAL B N 1
ATOM 1441 C CA . VAL B 1 36 ? 16.560 -11.205 23.587 1.00 12.40 36 VAL B CA 1
ATOM 1442 C C . VAL B 1 36 ? 16.787 -10.591 24.963 1.00 12.55 36 VAL B C 1
ATOM 1443 O O . VAL B 1 36 ? 16.110 -10.979 25.910 1.00 12.52 36 VAL B O 1
ATOM 1447 N N . TYR B 1 37 ? 17.748 -9.660 25.031 1.00 13.04 37 TYR B N 1
ATOM 1448 C CA . TYR B 1 37 ? 18.174 -8.976 26.261 1.00 13.33 37 TYR B CA 1
ATOM 1449 C C . TYR B 1 37 ? 18.173 -7.462 26.035 1.00 14.83 37 TYR B C 1
ATOM 1450 O O . TYR B 1 37 ? 18.463 -7.006 24.924 1.00 14.38 37 TYR B O 1
ATOM 1459 N N . PHE B 1 38 ? 17.940 -6.695 27.085 1.00 16.01 38 PHE B N 1
ATOM 1460 C CA . PHE B 1 38 ? 18.189 -5.258 27.049 1.00 17.02 38 PHE B CA 1
ATOM 1461 C C . PHE B 1 38 ? 19.467 -4.919 27.771 1.00 19.01 38 PHE B C 1
ATOM 1462 O O . PHE B 1 38 ? 19.827 -5.568 28.771 1.00 21.00 38 PHE B O 1
ATOM 1470 N N . PHE B 1 39 ? 20.179 -3.929 27.263 1.00 21.05 39 PHE B N 1
ATOM 1471 C CA . PHE B 1 39 ? 21.446 -3.510 27.918 1.00 22.97 39 PHE B CA 1
ATOM 1472 C C . PHE B 1 39 ? 21.152 -2.410 28.910 1.00 25.72 39 PHE B C 1
ATOM 1473 O O . PHE B 1 39 ? 20.533 -1.420 28.568 1.00 26.44 39 PHE B O 1
ATOM 1481 N N . ASP B 1 40 ? 21.588 -2.610 30.153 1.00 29.06 40 ASP B N 1
ATOM 1482 C CA . ASP B 1 40 ? 21.242 -1.737 31.280 1.00 31.11 40 ASP B CA 1
ATOM 1483 C C . ASP B 1 40 ? 22.410 -0.776 31.544 1.00 31.78 40 ASP B C 1
ATOM 1484 O O . ASP B 1 40 ? 23.587 -1.170 31.545 1.00 31.50 40 ASP B O 1
ATOM 1486 N N . ARG B 1 44 ? 26.000 -2.213 34.382 1.00 33.26 44 ARG B N 1
ATOM 1487 C CA . ARG B 1 44 ? 26.223 -2.301 32.938 1.00 32.47 44 ARG B CA 1
ATOM 1488 C C . ARG B 1 44 ? 26.273 -3.772 32.498 1.00 30.99 44 ARG B C 1
ATOM 1489 O O . ARG B 1 44 ? 27.330 -4.361 32.268 1.00 30.91 44 ARG B O 1
ATOM 1497 N N . ASP B 1 45 ? 25.093 -4.377 32.407 1.00 27.97 45 ASP B N 1
ATOM 1498 C CA . ASP B 1 45 ? 24.997 -5.754 31.972 1.00 26.58 45 ASP B CA 1
ATOM 1499 C C . ASP B 1 45 ? 23.694 -5.923 31.185 1.00 24.21 45 ASP B C 1
ATOM 1500 O O . ASP B 1 45 ? 22.901 -4.990 31.107 1.00 24.09 45 ASP B O 1
ATOM 1505 N N . PHE B 1 46 ? 23.539 -7.097 30.591 1.00 22.59 46 PHE B N 1
ATOM 1506 C CA . PHE B 1 46 ? 22.368 -7.438 29.769 1.00 20.56 46 PHE B CA 1
ATOM 1507 C C . PHE B 1 46 ? 21.345 -8.219 30.592 1.00 20.52 46 PHE B C 1
ATOM 1508 O O . PHE B 1 46 ? 21.685 -9.250 31.184 1.00 21.58 46 PHE B O 1
ATOM 1516 N N . ALA B 1 47 ? 20.111 -7.713 30.600 1.00 18.06 47 ALA B N 1
ATOM 1517 C CA . ALA B 1 47 ? 18.956 -8.257 31.333 1.00 18.86 47 ALA B CA 1
ATOM 1518 C C . ALA B 1 47 ? 18.017 -8.981 30.359 1.00 17.39 47 ALA B C 1
ATOM 1519 O O . ALA B 1 47 ? 17.672 -8.436 29.279 1.00 15.22 47 ALA B O 1
ATOM 1521 N N . PRO B 1 48 ? 17.605 -10.200 30.733 1.00 16.98 48 PRO B N 1
ATOM 1522 C CA . PRO B 1 48 ? 16.718 -10.994 29.883 1.00 16.93 48 PRO B CA 1
ATOM 1523 C C . PRO B 1 48 ? 15.396 -10.295 29.629 1.00 16.75 48 PRO B C 1
ATOM 1524 O O . PRO B 1 48 ? 14.833 -9.700 30.542 1.00 18.64 48 PRO B O 1
ATOM 1528 N N . ALA B 1 49 ? 14.975 -10.290 28.367 1.00 16.82 49 ALA B N 1
ATOM 1529 C CA . ALA B 1 49 ? 13.732 -9.682 27.927 1.00 16.96 49 ALA B CA 1
ATOM 1530 C C . ALA B 1 49 ? 12.740 -10.745 27.524 1.00 16.86 49 ALA B C 1
ATOM 1531 O O . ALA B 1 49 ? 11.666 -10.818 28.107 1.00 18.00 49 ALA B O 1
ATOM 1533 N N . ARG B 1 50 ? 13.058 -11.587 26.543 1.00 15.03 50 ARG B N 1
ATOM 1534 C CA . ARG B 1 50 ? 12.160 -12.626 26.111 1.00 15.08 50 ARG B CA 1
ATOM 1535 C C . ARG B 1 50 ? 12.900 -13.662 25.338 1.00 14.80 50 ARG B C 1
ATOM 1536 O O . ARG B 1 50 ? 13.817 -13.329 24.548 1.00 14.83 50 ARG B O 1
ATOM 1544 N N . SER B 1 51 ? 12.490 -14.906 25.510 1.00 13.76 51 SER B N 1
ATOM 1545 C CA . SER B 1 51 ? 13.063 -16.007 24.720 1.00 14.42 51 SER B CA 1
ATOM 1546 C C . SER B 1 51 ? 11.983 -16.687 23.959 1.00 14.53 51 SER B C 1
ATOM 1547 O O . SER B 1 51 ? 10.796 -16.675 24.366 1.00 14.15 51 SER B O 1
ATOM 1550 N N . THR B 1 52 ? 12.380 -17.328 22.878 1.00 14.23 52 THR B N 1
ATOM 1551 C CA . THR B 1 52 ? 11.476 -18.171 22.115 1.00 16.27 52 THR B CA 1
ATOM 1552 C C . THR B 1 52 ? 12.200 -19.444 21.734 1.00 17.06 52 THR B C 1
ATOM 1553 O O . THR B 1 52 ? 13.298 -19.410 21.182 1.00 16.94 52 THR B O 1
ATOM 1557 N N . GLY B 1 53 ? 11.574 -20.586 22.066 1.00 17.18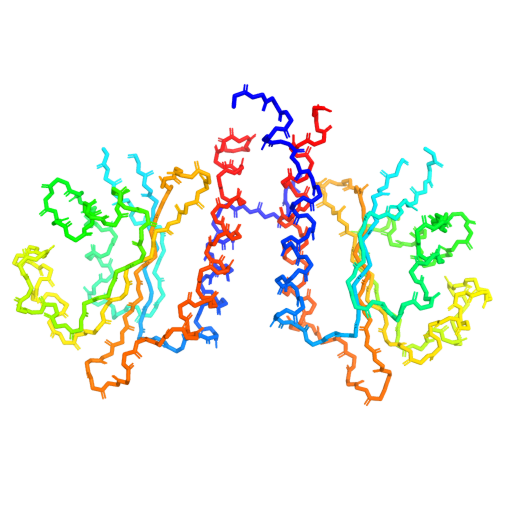 53 GLY B N 1
ATOM 1558 C CA . GLY B 1 53 ? 12.097 -21.887 21.703 1.00 17.86 53 GLY B CA 1
ATOM 1559 C C . GLY B 1 53 ? 13.077 -22.567 22.647 1.00 19.32 53 GLY B C 1
ATOM 1560 O O . GLY B 1 53 ? 13.561 -23.663 22.320 1.00 18.90 53 GLY B O 1
ATOM 1561 N N . LEU B 1 54 ? 13.400 -21.941 23.789 1.00 19.16 54 LEU B N 1
ATOM 1562 C CA . LEU B 1 54 ? 14.304 -22.550 24.751 1.00 21.31 54 LEU B CA 1
ATOM 1563 C C . LEU B 1 54 ? 13.656 -23.795 25.367 1.00 21.48 54 LEU B C 1
ATOM 1564 O O . LEU B 1 54 ? 12.458 -23.789 25.632 1.00 21.09 54 LEU B O 1
ATOM 1569 N N . PRO B 1 55 ? 14.451 -24.846 25.615 1.00 22.66 55 PRO B N 1
ATOM 1570 C CA . PRO B 1 55 ? 13.900 -25.973 26.390 1.00 24.51 55 PRO B CA 1
ATOM 1571 C C . PRO B 1 55 ? 13.414 -25.517 27.774 1.00 25.02 55 PRO B C 1
ATOM 1572 O O . PRO B 1 55 ? 14.048 -24.681 28.389 1.00 25.29 55 PRO B O 1
ATOM 1576 N N . ALA B 1 56 ? 12.317 -26.091 28.250 1.00 26.46 56 ALA B N 1
ATOM 1577 C CA . ALA B 1 56 ? 11.794 -25.879 29.628 1.00 27.20 56 ALA B CA 1
ATOM 1578 C C . ALA B 1 56 ? 12.850 -25.725 30.736 1.00 27.90 56 ALA B C 1
ATOM 1579 O O . ALA B 1 56 ? 12.802 -24.785 31.543 1.00 29.55 56 ALA B O 1
ATOM 1581 N N . SER B 1 57 ? 13.829 -26.605 30.759 1.00 28.31 57 SER B N 1
ATOM 1582 C CA . SER B 1 57 ? 14.761 -26.660 31.884 1.00 28.09 57 SER B CA 1
ATOM 1583 C C . SER B 1 57 ? 15.651 -25.450 31.978 1.00 27.03 57 SER B C 1
ATOM 1584 O O . SER B 1 57 ? 16.217 -25.168 33.031 1.00 27.25 57 SER B O 1
ATOM 1587 N N . PHE B 1 58 ? 15.806 -24.731 30.870 1.00 25.05 58 PHE B N 1
ATOM 1588 C CA . PHE B 1 58 ? 16.650 -23.586 30.880 1.00 23.46 58 PHE B CA 1
ATOM 1589 C C . PHE B 1 58 ? 15.881 -22.285 31.022 1.00 21.50 58 PHE B C 1
ATOM 1590 O O . PHE B 1 58 ? 16.529 -21.266 31.082 1.00 19.69 58 PHE B O 1
ATOM 1598 N N . LEU B 1 59 ? 14.539 -22.302 31.108 1.00 20.50 59 LEU B N 1
ATOM 1599 C CA . LEU B 1 59 ? 13.821 -21.027 31.308 1.00 19.71 59 LEU B CA 1
ATOM 1600 C C . LEU B 1 59 ? 14.211 -20.349 32.630 1.00 19.05 59 LEU B C 1
ATOM 1601 O O . LEU B 1 59 ? 14.450 -19.146 32.646 1.00 17.57 59 LEU B O 1
ATOM 1606 N N . PRO B 1 60 ? 14.358 -21.132 33.723 1.00 18.62 60 PRO B N 1
ATOM 1607 C CA . PRO B 1 60 ? 14.853 -20.476 34.964 1.00 18.76 60 PRO B CA 1
ATOM 1608 C C . PRO B 1 60 ? 16.238 -19.868 34.823 1.00 18.30 60 PRO B C 1
ATOM 1609 O O . PRO B 1 60 ? 16.496 -18.806 35.388 1.00 18.78 60 PRO B O 1
ATOM 1613 N N . VAL B 1 61 ? 17.122 -20.518 34.052 1.00 17.67 61 VAL B N 1
ATOM 1614 C CA . VAL B 1 61 ? 18.452 -19.992 33.788 1.00 17.52 61 VAL B CA 1
ATOM 1615 C C . VAL B 1 61 ? 18.363 -18.685 33.000 1.00 17.39 61 VAL B C 1
ATOM 1616 O O . VAL B 1 61 ? 18.999 -17.692 33.350 1.00 17.57 61 VAL B O 1
ATOM 1620 N N . PHE B 1 62 ? 17.579 -18.697 31.918 1.00 17.19 62 PHE B N 1
ATOM 1621 C CA . PHE B 1 62 ? 17.404 -17.508 31.094 1.00 17.11 62 PHE B CA 1
ATOM 1622 C C . PHE B 1 62 ? 16.847 -16.369 31.936 1.00 17.58 62 PHE B C 1
ATOM 1623 O O . PHE B 1 62 ? 17.361 -15.259 31.862 1.00 18.11 62 PHE B O 1
ATOM 1631 N N . ARG B 1 63 ? 15.830 -16.625 32.742 1.00 17.87 63 ARG B N 1
ATOM 1632 C CA . ARG B 1 63 ? 15.215 -15.558 33.513 1.00 19.36 63 ARG B CA 1
ATOM 1633 C C . ARG B 1 63 ? 16.097 -14.975 34.591 1.00 19.53 63 ARG B C 1
ATOM 1634 O O . ARG B 1 63 ? 15.919 -13.866 34.963 1.00 18.47 63 ARG B O 1
ATOM 1642 N N . GLU B 1 64 ? 17.025 -15.759 35.105 1.00 20.60 64 GLU B N 1
ATOM 1643 C CA . GLU B 1 64 ? 17.801 -15.342 36.249 1.00 22.30 64 GLU B CA 1
ATOM 1644 C C . GLU B 1 64 ? 19.291 -15.121 36.006 1.00 24.52 64 GLU B C 1
ATOM 1645 O O . GLU B 1 64 ? 20.018 -14.830 36.930 1.00 26.63 64 GLU B O 1
ATOM 1651 N N . MET B 1 65 ? 19.760 -15.282 34.787 1.00 26.04 65 MET B N 1
ATOM 1652 C CA . MET B 1 65 ? 21.240 -15.132 34.524 1.00 27.45 65 MET B CA 1
ATOM 1653 C C . MET B 1 65 ? 21.463 -13.819 33.751 1.00 27.12 65 MET B C 1
ATOM 1654 O O . MET B 1 65 ? 21.308 -13.778 32.551 1.00 28.03 65 MET B O 1
ATOM 1659 N N . PRO B 1 66 ? 21.720 -12.696 34.450 1.00 27.46 66 PRO B N 1
ATOM 1660 C CA . PRO B 1 66 ? 22.222 -11.550 33.661 1.00 27.32 66 PRO B CA 1
ATOM 1661 C C . PRO B 1 66 ? 23.594 -11.873 33.017 1.00 25.98 66 PRO B C 1
ATOM 1662 O O . PRO B 1 66 ? 24.342 -12.711 33.508 1.00 24.81 66 PRO B O 1
ATOM 1666 N N . LEU B 1 67 ? 23.890 -11.233 31.894 1.00 24.98 67 LEU B N 1
ATOM 1667 C CA . LEU B 1 67 ? 25.114 -11.504 31.170 1.00 23.85 67 LEU B CA 1
ATOM 1668 C C . LEU B 1 67 ? 25.986 -10.267 31.305 1.00 23.32 67 LEU B C 1
ATOM 1669 O O .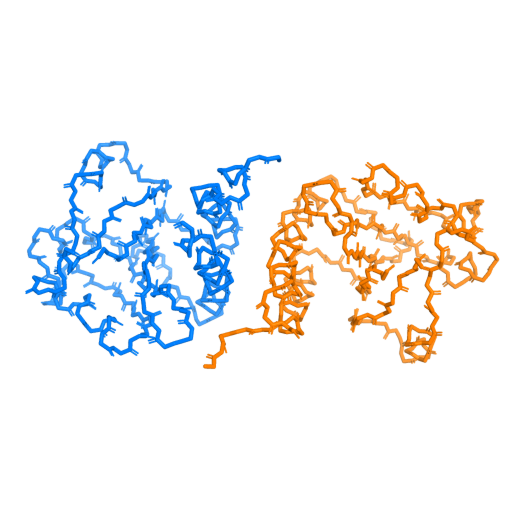 LEU B 1 67 ? 25.596 -9.186 30.844 1.00 22.66 67 LEU B O 1
ATOM 1674 N N . ALA B 1 68 ? 27.150 -10.407 31.932 1.00 22.74 68 ALA B N 1
ATOM 1675 C CA . ALA B 1 68 ? 28.037 -9.265 32.178 1.00 23.70 68 ALA B CA 1
ATOM 1676 C C . ALA B 1 68 ? 29.184 -9.231 31.164 1.00 24.34 68 ALA B C 1
ATOM 1677 O O . ALA B 1 68 ? 29.970 -10.182 31.095 1.00 24.12 68 ALA B O 1
ATOM 1679 N N . PRO B 1 69 ? 29.319 -8.139 30.400 1.00 24.95 69 PRO B N 1
ATOM 1680 C CA . PRO B 1 69 ? 30.465 -8.054 29.456 1.00 26.25 69 PRO B CA 1
ATOM 1681 C C . PRO B 1 69 ? 31.836 -8.141 30.127 1.00 26.82 69 PRO B C 1
ATOM 1682 O O . PRO B 1 69 ? 32.772 -8.674 29.545 1.00 26.45 69 PRO B O 1
ATOM 1686 N N . ASP B 1 70 ? 31.933 -7.618 31.341 1.00 28.02 70 ASP B N 1
ATOM 1687 C CA . ASP B 1 70 ? 33.193 -7.712 32.100 1.00 30.42 70 ASP B CA 1
ATOM 1688 C C . ASP B 1 70 ? 33.602 -9.152 32.355 1.00 29.56 70 ASP B C 1
ATOM 1689 O O . ASP B 1 70 ? 34.794 -9.427 32.547 1.00 30.82 70 ASP B O 1
ATOM 1694 N N . LYS B 1 71 ? 32.642 -10.078 32.338 1.00 28.54 71 LYS B N 1
ATOM 1695 C CA . LYS B 1 71 ? 32.909 -11.499 32.566 1.00 27.10 71 LYS B CA 1
ATOM 1696 C C . LYS B 1 71 ? 32.930 -12.350 31.307 1.00 26.02 71 LYS B C 1
ATOM 1697 O O . LYS B 1 71 ? 33.443 -13.457 31.362 1.00 24.12 71 LYS B O 1
ATOM 1703 N N . ILE B 1 72 ? 32.352 -11.880 30.184 1.00 24.17 72 ILE B N 1
ATOM 1704 C CA . ILE B 1 72 ? 32.208 -12.735 28.991 1.00 22.67 72 ILE B CA 1
ATOM 1705 C C . ILE B 1 72 ? 32.864 -12.055 27.801 1.00 22.68 72 ILE B C 1
ATOM 1706 O O . ILE B 1 72 ? 32.284 -11.145 27.243 1.00 22.65 72 ILE B O 1
ATOM 1711 N N . PRO B 1 73 ? 34.084 -12.479 27.395 1.00 22.20 73 PRO B N 1
ATOM 1712 C CA . PRO B 1 73 ? 34.761 -11.631 26.391 1.00 22.20 73 PRO B CA 1
ATOM 1713 C C . PRO B 1 73 ? 34.029 -11.458 25.075 1.00 21.83 73 PRO B C 1
ATOM 1714 O O . PRO B 1 73 ? 34.093 -10.373 24.476 1.00 20.35 73 PRO B O 1
ATOM 1718 N N . LEU B 1 74 ? 33.364 -12.518 24.614 1.00 21.62 74 LEU B N 1
ATOM 1719 C CA . LEU B 1 74 ? 32.538 -12.432 23.402 1.00 23.25 74 LEU B CA 1
ATOM 1720 C C . LEU B 1 74 ? 31.574 -11.230 23.428 1.00 22.85 74 LEU B C 1
ATOM 1721 O O . LEU B 1 74 ? 31.403 -10.478 22.437 1.00 22.42 74 LEU B O 1
ATOM 1726 N N . LEU B 1 75 ? 30.985 -11.026 24.586 1.00 23.35 75 LEU B N 1
ATOM 1727 C CA . LEU B 1 75 ? 29.976 -10.006 24.752 1.00 23.63 75 LEU B CA 1
ATOM 1728 C C . LEU B 1 75 ? 30.640 -8.633 24.827 1.00 22.99 75 LEU B C 1
ATOM 1729 O O . LEU B 1 75 ? 30.099 -7.620 24.373 1.00 20.81 75 LEU B O 1
ATOM 1734 N N . LYS B 1 76 ? 31.833 -8.606 25.407 1.00 21.76 76 LYS B N 1
ATOM 1735 C CA . LYS B 1 76 ? 32.559 -7.393 25.456 1.00 21.50 76 LYS B CA 1
ATOM 1736 C C . LYS B 1 76 ? 32.928 -6.980 24.043 1.00 19.77 76 LYS B C 1
ATOM 1737 O O . LYS B 1 76 ? 32.789 -5.819 23.725 1.00 20.55 76 LYS B O 1
ATOM 1743 N N . SER B 1 77 ? 33.379 -7.931 23.205 1.00 18.97 77 SER B N 1
ATOM 1744 C CA . SER B 1 77 ? 33.720 -7.634 21.801 1.00 19.41 77 SER B CA 1
ATOM 1745 C C . SER B 1 77 ? 32.500 -7.149 21.028 1.00 17.95 77 SER B C 1
ATOM 1746 O O . SER B 1 77 ? 32.583 -6.188 20.296 1.00 17.63 77 SER B O 1
ATOM 1749 N N . MET B 1 78 ? 31.367 -7.827 21.194 1.00 18.47 78 MET B N 1
ATOM 1750 C CA . MET B 1 78 ? 30.137 -7.454 20.521 1.00 17.16 78 MET B CA 1
ATOM 1751 C C . MET B 1 78 ? 29.785 -5.982 20.846 1.00 17.36 78 MET B C 1
ATOM 1752 O O . MET B 1 78 ? 29.495 -5.191 19.983 1.00 17.93 78 MET B O 1
ATOM 1757 N N . LEU B 1 79 ? 29.833 -5.651 22.113 1.00 18.16 79 LEU B N 1
ATOM 1758 C CA . LEU B 1 79 ? 29.500 -4.358 22.616 1.00 18.86 79 LEU B CA 1
ATOM 1759 C C . LEU B 1 79 ? 30.439 -3.238 22.191 1.00 18.74 79 LEU B C 1
ATOM 1760 O O . LEU B 1 79 ? 29.980 -2.235 21.738 1.00 19.96 79 LEU B O 1
ATOM 1765 N N . ARG B 1 80 ? 31.749 -3.458 22.299 1.00 18.87 80 ARG B N 1
ATOM 1766 C CA . ARG B 1 80 ? 32.757 -2.544 21.733 1.00 18.33 80 ARG B CA 1
ATOM 1767 C C . ARG B 1 80 ? 32.668 -2.314 20.265 1.00 16.30 80 ARG B C 1
ATOM 1768 O O . ARG B 1 80 ? 32.608 -1.152 19.815 1.00 18.64 80 ARG B O 1
ATOM 1776 N N . LYS B 1 81 ? 32.643 -3.385 19.479 1.00 14.38 81 LYS B N 1
ATOM 1777 C CA . LYS B 1 81 ? 32.716 -3.278 18.047 1.00 15.32 81 LYS B CA 1
ATOM 1778 C C . LYS B 1 81 ? 31.400 -2.978 17.395 1.00 17.36 81 LYS B C 1
ATOM 1779 O O . LYS B 1 81 ? 31.350 -2.646 16.217 1.00 16.43 81 LYS B O 1
ATOM 1785 N N . ARG B 1 82 ? 30.299 -3.144 18.137 1.00 17.64 82 ARG B N 1
ATOM 1786 C CA . ARG B 1 82 ? 28.965 -3.052 17.531 1.00 17.34 82 ARG B CA 1
ATOM 1787 C C . ARG B 1 82 ? 28.851 -4.012 16.356 1.00 16.73 82 ARG B C 1
ATOM 1788 O O . ARG B 1 82 ? 28.357 -3.632 15.338 1.00 16.87 82 ARG B O 1
ATOM 1796 N N . GLN B 1 83 ? 29.366 -5.229 16.503 1.00 16.08 83 GLN B N 1
ATOM 1797 C CA . GLN B 1 83 ? 29.360 -6.250 15.455 1.00 16.98 83 GLN B CA 1
ATOM 1798 C C . GLN B 1 83 ? 28.607 -7.484 15.921 1.00 16.06 83 GLN B C 1
ATOM 1799 O O . GLN B 1 83 ? 28.765 -7.893 17.100 1.00 15.76 83 GLN B O 1
ATOM 1805 N N . HIS B 1 84 ? 27.913 -8.141 14.998 1.00 15.98 84 HIS B N 1
ATOM 1806 C CA . HIS B 1 84 ? 27.433 -9.480 15.267 1.00 18.23 84 HIS B CA 1
ATOM 1807 C C . HIS B 1 84 ? 28.596 -10.448 15.222 1.00 19.32 84 HIS B C 1
ATOM 1808 O O . HIS B 1 84 ? 29.580 -10.193 14.496 1.00 20.07 84 HIS B O 1
ATOM 1815 N N . LEU B 1 85 ? 28.541 -11.502 16.031 1.00 19.01 85 LEU B N 1
ATOM 1816 C CA . LEU B 1 85 ? 29.662 -12.434 16.176 1.00 18.83 85 LEU B CA 1
ATOM 1817 C C . LEU B 1 85 ? 29.083 -13.833 16.253 1.00 19.52 85 LEU B C 1
ATOM 1818 O O . LEU B 1 85 ? 28.056 -14.038 16.898 1.00 18.90 85 LEU B O 1
ATOM 1823 N N . MET B 1 86 ? 29.670 -14.791 15.560 1.00 19.58 86 MET B N 1
ATOM 1824 C CA . MET B 1 86 ? 29.170 -16.156 15.602 1.00 19.88 86 MET B CA 1
ATOM 1825 C C . MET B 1 86 ? 30.234 -17.109 16.151 1.00 21.25 86 MET B C 1
ATOM 1826 O O . MET B 1 86 ? 31.426 -17.014 15.780 1.00 18.58 86 MET B O 1
ATOM 1831 N N . LEU B 1 87 ? 29.814 -18.018 17.043 1.00 21.15 87 LEU B N 1
ATOM 1832 C CA . LEU B 1 87 ? 30.668 -19.112 17.497 1.00 22.46 87 LEU B CA 1
ATOM 1833 C C . LEU B 1 87 ? 30.101 -20.426 17.016 1.00 22.65 87 LEU B C 1
ATOM 1834 O O . LEU B 1 87 ? 28.987 -20.807 17.407 1.00 21.69 87 LEU B O 1
ATOM 1839 N N . THR B 1 88 ? 30.862 -21.137 16.194 1.00 21.52 88 THR B N 1
ATOM 1840 C CA . THR B 1 88 ? 30.390 -22.395 15.672 1.00 23.44 88 THR B CA 1
ATOM 1841 C C . THR B 1 88 ? 30.769 -23.524 16.650 1.00 24.32 88 THR B C 1
ATOM 1842 O O . THR B 1 88 ? 30.271 -24.649 16.544 1.00 24.17 88 THR B O 1
ATOM 1846 N N . ASP B 1 89 ? 31.603 -23.192 17.632 1.00 25.98 89 ASP B N 1
ATOM 1847 C CA . ASP B 1 89 ? 32.188 -24.173 18.555 1.00 27.92 89 ASP B CA 1
ATOM 1848 C C . ASP B 1 89 ? 32.319 -23.626 19.980 1.00 27.96 89 ASP B C 1
ATOM 1849 O O . ASP B 1 89 ? 33.431 -23.570 20.534 1.00 27.32 89 ASP B O 1
ATOM 1854 N N . PRO B 1 90 ? 31.178 -23.238 20.596 1.00 28.08 90 PRO B N 1
ATOM 1855 C CA . PRO B 1 90 ? 31.221 -22.585 21.890 1.00 28.51 90 PRO B CA 1
ATOM 1856 C C . PRO B 1 90 ? 31.962 -23.387 22.961 1.00 29.25 90 PRO B C 1
ATOM 1857 O O . PRO B 1 90 ? 32.588 -22.796 23.827 1.00 28.73 90 PRO B O 1
ATOM 1861 N N . GLY B 1 91 ? 31.859 -24.704 22.909 1.00 31.37 91 GLY B N 1
ATOM 1862 C CA . GLY B 1 91 ? 32.544 -25.572 23.855 1.00 32.95 91 GLY B CA 1
ATOM 1863 C C . GLY B 1 91 ? 34.038 -25.307 23.964 1.00 34.07 91 GLY B C 1
ATOM 1864 O O . GLY B 1 91 ? 34.612 -25.376 25.061 1.00 35.44 91 GLY B O 1
ATOM 1865 N N . SER B 1 92 ? 34.693 -25.011 22.846 1.00 34.65 92 SER B N 1
ATOM 1866 C CA . SER B 1 92 ? 36.143 -24.854 22.882 1.00 35.49 92 SER B CA 1
ATOM 1867 C C . SER B 1 92 ? 36.553 -23.390 22.942 1.00 35.35 92 SER B C 1
ATOM 1868 O O . SER B 1 92 ? 37.735 -23.090 22.854 1.00 34.87 92 SER B O 1
ATOM 1871 N N . SER B 1 93 ? 35.582 -22.477 23.128 1.00 35.15 93 SER B N 1
ATOM 1872 C CA . SER B 1 93 ? 35.850 -21.065 22.978 1.00 34.66 93 SER B CA 1
ATOM 1873 C C . SER B 1 93 ? 36.285 -20.370 24.249 1.00 35.87 93 SER B C 1
ATOM 1874 O O . SER B 1 93 ? 35.588 -20.380 25.252 1.00 36.59 93 SER B O 1
ATOM 1877 N N . ASP B 1 94 ? 37.392 -19.661 24.146 1.00 37.53 94 ASP B N 1
ATOM 1878 C CA . ASP B 1 94 ? 37.946 -18.923 25.272 1.00 38.37 94 ASP B CA 1
ATOM 1879 C C . ASP B 1 94 ? 37.183 -17.640 25.537 1.00 37.11 94 ASP B C 1
ATOM 1880 O O . ASP B 1 94 ? 37.431 -16.986 26.543 1.00 36.74 94 ASP B O 1
ATOM 1885 N N . LEU B 1 95 ? 36.252 -17.296 24.644 1.00 35.14 95 LEU B N 1
ATOM 1886 C CA . LEU B 1 95 ? 35.541 -16.025 24.697 1.00 33.68 95 LEU B CA 1
ATOM 1887 C C . LEU B 1 95 ? 34.258 -16.131 25.517 1.00 32.06 95 LEU B C 1
ATOM 1888 O O . LEU B 1 95 ? 33.535 -15.152 25.682 1.00 29.68 95 LEU B O 1
ATOM 1893 N N . LEU B 1 96 ? 34.012 -17.329 26.026 1.00 30.40 96 LEU B N 1
ATOM 1894 C CA . LEU B 1 96 ? 32.945 -17.623 26.927 1.00 30.54 96 LEU B CA 1
ATOM 1895 C C . LEU B 1 96 ? 33.506 -18.017 28.310 1.00 30.86 96 LEU B C 1
ATOM 1896 O O . LEU B 1 96 ? 34.679 -18.354 28.423 1.00 30.44 96 LEU B O 1
ATOM 1901 N N . THR B 1 97 ? 32.630 -17.981 29.313 1.00 31.43 97 THR B N 1
ATOM 1902 C CA . THR B 1 97 ? 32.809 -18.616 30.640 1.00 32.56 97 THR B CA 1
ATOM 1903 C C . THR B 1 97 ? 32.599 -20.146 30.633 1.00 32.44 97 THR B C 1
ATOM 1904 O O . THR B 1 97 ? 31.856 -20.674 29.787 1.00 31.98 97 THR B O 1
ATOM 1908 N N . PRO B 1 98 ? 33.193 -20.869 31.626 1.00 32.65 98 PRO B N 1
ATOM 1909 C CA . PRO B 1 98 ? 32.918 -22.290 31.785 1.00 31.95 98 PRO B CA 1
ATOM 1910 C C . PRO B 1 98 ? 31.450 -22.663 31.752 1.00 32.19 98 PRO B C 1
ATOM 1911 O O . PRO B 1 98 ? 31.055 -23.612 31.057 1.00 32.69 98 PRO B O 1
ATOM 1915 N N . LYS B 1 99 ? 30.645 -21.911 32.471 1.00 31.53 99 LYS B N 1
ATOM 1916 C CA . LYS B 1 99 ? 29.230 -22.111 32.440 1.00 32.49 99 LYS B CA 1
ATOM 1917 C C . LYS B 1 99 ? 28.654 -22.039 31.006 1.00 32.05 99 LYS B C 1
ATOM 1918 O O . LYS B 1 99 ? 27.888 -22.913 30.603 1.00 32.95 99 LYS B O 1
ATOM 1924 N N . LEU B 1 100 ? 29.011 -21.013 30.240 1.00 31.71 100 LEU B N 1
ATOM 1925 C CA . LEU B 1 100 ? 28.419 -20.846 28.902 1.00 31.09 100 LEU B CA 1
ATOM 1926 C C . LEU B 1 100 ? 28.991 -21.858 27.889 1.00 30.43 100 LEU B C 1
ATOM 1927 O O . LEU B 1 100 ? 28.271 -22.392 27.049 1.00 28.74 100 LEU B O 1
ATOM 1932 N N . ARG B 1 101 ? 30.273 -22.138 28.009 1.00 30.49 101 ARG B N 1
ATOM 1933 C CA . ARG B 1 101 ? 30.889 -23.222 27.237 1.00 31.92 101 ARG B CA 1
ATOM 1934 C C . ARG B 1 101 ? 30.127 -24.538 27.350 1.00 30.98 101 ARG B C 1
ATOM 1935 O O . ARG B 1 101 ? 29.955 -25.213 26.346 1.00 32.21 101 ARG B O 1
ATOM 1943 N N . LYS B 1 102 ? 29.674 -24.901 28.555 1.00 30.04 102 LYS B N 1
ATOM 1944 C CA . LYS B 1 102 ? 28.936 -26.142 28.752 1.00 28.56 102 LYS B CA 1
ATOM 1945 C C . LYS B 1 102 ? 27.515 -26.009 28.317 1.00 27.34 102 LYS B C 1
ATOM 1946 O O . LYS B 1 102 ? 26.954 -26.891 27.668 1.00 26.52 102 LYS B O 1
ATOM 1952 N N . LEU B 1 103 ? 26.894 -24.915 28.735 1.00 25.75 103 LEU B N 1
ATOM 1953 C CA . LEU B 1 103 ? 25.532 -24.681 28.365 1.00 24.92 103 LEU B CA 1
ATOM 1954 C C . LEU B 1 103 ? 25.384 -24.728 26.846 1.00 22.53 103 LEU B C 1
ATOM 1955 O O . LEU B 1 103 ? 24.441 -25.282 26.363 1.00 22.52 103 LEU B O 1
ATOM 1960 N N . LEU B 1 104 ? 26.335 -24.181 26.119 1.00 21.43 104 LEU B N 1
ATOM 1961 C CA . LEU B 1 104 ? 26.144 -23.917 24.684 1.00 20.59 104 LEU B CA 1
ATOM 1962 C C . LEU B 1 104 ? 27.000 -24.869 23.811 1.00 20.53 104 LEU B C 1
ATOM 1963 O O . LEU B 1 104 ? 27.110 -24.694 22.604 1.00 19.67 104 LEU B O 1
ATOM 1968 N N . ARG B 1 105 ? 27.555 -25.917 24.416 1.00 19.69 105 ARG B N 1
ATOM 1969 C CA . ARG B 1 105 ? 28.541 -26.777 23.711 1.00 19.10 105 ARG B CA 1
ATOM 1970 C C . ARG B 1 105 ? 28.015 -27.447 22.444 1.00 18.79 105 ARG B C 1
ATOM 1971 O O . ARG B 1 105 ? 28.813 -27.808 21.546 1.00 19.59 105 ARG B O 1
ATOM 1979 N N . ASN B 1 106 ? 26.719 -27.693 22.406 1.00 17.75 106 ASN B N 1
ATOM 1980 C CA . ASN B 1 106 ? 26.101 -28.422 21.310 1.00 18.84 106 ASN B CA 1
ATOM 1981 C C . ASN B 1 106 ? 25.483 -27.522 20.235 1.00 18.91 106 ASN B C 1
ATOM 1982 O O . ASN B 1 106 ? 24.769 -27.980 19.360 1.00 19.51 106 ASN B O 1
ATOM 1987 N N . LEU B 1 107 ? 25.789 -26.248 20.310 1.00 18.93 107 LEU B N 1
ATOM 1988 C CA . LEU B 1 107 ? 25.106 -25.246 19.491 1.00 18.93 107 LEU B CA 1
ATOM 1989 C C . LEU B 1 107 ? 26.076 -24.376 18.718 1.00 19.44 107 LEU B C 1
ATOM 1990 O O . LEU B 1 107 ? 27.250 -24.250 19.062 1.00 21.23 107 LEU B O 1
ATOM 1995 N N . CYS B 1 108 ? 25.550 -23.802 17.652 1.00 18.41 108 CYS B N 1
ATOM 1996 C CA . CYS B 1 108 ? 26.163 -22.679 16.955 1.00 18.61 108 CYS B CA 1
ATOM 1997 C C . CYS B 1 108 ? 25.357 -21.432 17.358 1.00 18.13 108 CYS B C 1
ATOM 1998 O O . CYS B 1 108 ? 24.129 -21.430 17.244 1.00 17.87 108 CYS B O 1
ATOM 2001 N N . VAL B 1 109 ? 26.029 -20.415 17.876 1.00 17.46 109 VAL B N 1
ATOM 2002 C CA . VAL B 1 109 ? 25.357 -19.232 18.457 1.00 17.27 109 VAL B CA 1
ATOM 2003 C C . VAL B 1 109 ? 25.821 -17.968 17.740 1.00 16.53 109 VAL B C 1
ATOM 2004 O O . VAL B 1 109 ? 27.013 -17.715 17.595 1.00 16.10 109 VAL B O 1
ATOM 2008 N N . LEU B 1 110 ? 24.846 -17.210 17.280 1.00 15.77 110 LEU B N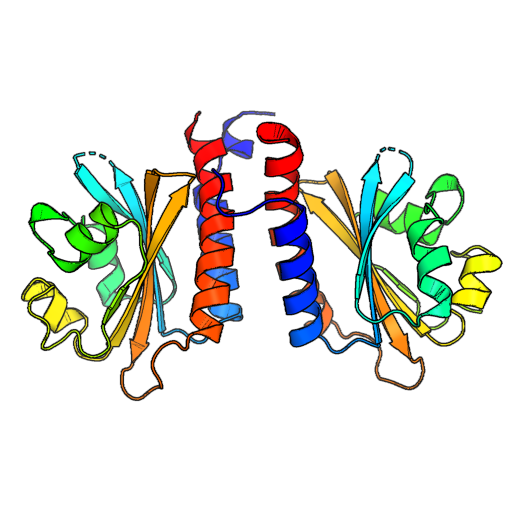 1
ATOM 2009 C CA . LEU B 1 110 ? 25.050 -15.912 16.709 1.00 15.68 110 LEU B CA 1
ATOM 2010 C C . LEU B 1 110 ? 24.624 -14.848 17.741 1.00 15.54 110 LEU B C 1
ATOM 2011 O O . LEU B 1 110 ? 23.484 -14.850 18.247 1.00 15.81 110 LEU B O 1
ATOM 2016 N N . ALA B 1 111 ? 25.533 -13.916 18.008 1.00 15.81 111 ALA B N 1
ATOM 2017 C CA . ALA B 1 111 ? 25.271 -12.812 18.917 1.00 15.17 111 ALA B CA 1
ATOM 2018 C C . ALA B 1 111 ? 25.086 -11.514 18.109 1.00 16.20 111 ALA B C 1
ATOM 2019 O O . ALA B 1 111 ? 26.014 -11.073 17.420 1.00 16.72 111 ALA B O 1
ATOM 2021 N N . VAL B 1 112 ? 23.911 -10.897 18.170 1.00 15.82 112 VAL B N 1
ATOM 2022 C CA . VAL B 1 112 ? 23.614 -9.714 17.376 1.00 14.16 112 VAL B CA 1
ATOM 2023 C C . VAL B 1 112 ? 23.301 -8.523 18.301 1.00 14.90 112 VAL B C 1
ATOM 2024 O O . VAL B 1 112 ? 22.329 -8.524 19.050 1.00 15.41 112 VAL B O 1
ATOM 2028 N N . PRO B 1 113 ? 24.078 -7.442 18.222 1.00 15.23 113 PRO B N 1
ATOM 2029 C CA . PRO B 1 113 ? 23.736 -6.309 19.056 1.00 14.56 113 PRO B CA 1
ATOM 2030 C C . PRO B 1 113 ? 22.576 -5.472 18.479 1.00 14.32 113 PRO B C 1
ATOM 2031 O O . PRO B 1 113 ? 22.424 -5.387 17.281 1.00 14.26 113 PRO B O 1
ATOM 2035 N N . MET B 1 114 ? 21.780 -4.891 19.356 1.00 15.33 114 MET B N 1
ATOM 2036 C CA . MET B 1 114 ? 20.661 -3.994 19.034 1.00 16.44 114 MET B CA 1
ATOM 2037 C C . MET B 1 114 ? 21.226 -2.572 19.147 1.00 15.85 114 MET B C 1
ATOM 2038 O O . MET B 1 114 ? 21.563 -2.138 20.217 1.00 17.46 114 MET B O 1
ATOM 2043 N N . VAL B 1 115 ? 21.433 -1.924 18.011 1.00 16.05 115 VAL B N 1
ATOM 2044 C CA . VAL B 1 115 ? 22.197 -0.665 17.957 1.00 16.82 115 VAL B CA 1
ATOM 2045 C C . VAL B 1 115 ? 21.364 0.426 17.319 1.00 16.82 115 VAL B C 1
ATOM 2046 O O . VAL B 1 115 ? 20.704 0.189 16.298 1.00 17.82 115 VAL B O 1
ATOM 2050 N N . VAL B 1 116 ? 21.413 1.602 17.935 1.00 16.76 116 VAL B N 1
ATOM 2051 C CA . VAL B 1 116 ? 20.893 2.854 17.358 1.00 18.16 116 VAL B CA 1
ATOM 2052 C C . VAL B 1 116 ? 22.056 3.861 17.302 1.00 18.18 116 VAL B C 1
ATOM 2053 O O . VAL B 1 116 ? 22.553 4.246 18.335 1.00 17.99 116 VAL B O 1
ATOM 2057 N N . ARG B 1 117 ? 22.489 4.301 16.133 1.00 22.10 117 ARG B N 1
ATOM 2058 C CA . ARG B 1 117 ? 23.558 5.368 16.064 1.00 24.86 117 ARG B CA 1
ATOM 2059 C C . ARG B 1 117 ? 24.744 5.213 17.049 1.00 24.85 117 ARG B C 1
ATOM 2060 O O . ARG B 1 117 ? 25.085 6.092 17.916 1.00 29.18 117 ARG B O 1
ATOM 2068 N N . THR B 1 118 ? 25.346 4.088 16.904 1.00 22.38 118 THR B N 1
ATOM 2069 C CA . THR B 1 118 ? 26.442 3.607 17.770 1.00 21.71 118 THR B CA 1
ATOM 2070 C C . THR B 1 118 ? 26.074 3.171 19.206 1.00 21.44 118 THR B C 1
ATOM 2071 O O . THR B 1 118 ? 26.917 2.569 19.849 1.00 21.12 118 THR B O 1
ATOM 2075 N N . GLN B 1 119 ? 24.837 3.395 19.688 1.00 20.51 119 GLN B N 1
ATOM 2076 C CA . GLN B 1 119 ? 24.539 3.050 21.067 1.00 20.67 119 GLN B CA 1
ATOM 2077 C C . GLN B 1 119 ? 23.985 1.619 21.109 1.00 19.88 119 GLN B C 1
ATOM 2078 O O . GLN B 1 119 ? 23.029 1.325 20.421 1.00 18.05 119 GLN B O 1
ATOM 2084 N N . VAL B 1 120 ? 24.570 0.756 21.929 1.00 18.17 120 VAL B N 1
ATOM 2085 C CA . VAL B 1 120 ? 24.027 -0.595 22.094 1.00 17.69 120 VAL B CA 1
ATOM 2086 C C . VAL B 1 120 ? 22.916 -0.554 23.159 1.00 18.74 120 VAL B C 1
ATOM 2087 O O . VAL B 1 120 ? 23.152 -0.139 24.307 1.00 19.66 120 VAL B O 1
ATOM 2091 N N . ILE B 1 121 ? 21.723 -0.961 22.785 1.00 16.91 121 ILE B N 1
ATOM 2092 C CA . ILE B 1 121 ? 20.607 -0.970 23.743 1.00 17.87 121 ILE B CA 1
ATOM 2093 C C . ILE B 1 121 ? 20.153 -2.365 24.129 1.00 16.60 121 ILE B C 1
ATOM 2094 O O . ILE B 1 121 ? 19.242 -2.541 24.931 1.00 16.68 121 ILE B O 1
ATOM 2099 N N . GLY B 1 122 ? 20.750 -3.384 23.507 1.00 16.28 122 GLY B N 1
ATOM 2100 C CA . GLY B 1 122 ? 20.280 -4.760 23.771 1.00 15.18 122 GLY B CA 1
ATOM 2101 C C . GLY B 1 122 ? 21.023 -5.718 22.873 1.00 14.01 122 GLY B C 1
ATOM 2102 O O . GLY B 1 122 ? 21.976 -5.342 22.177 1.00 14.01 122 GLY B O 1
ATOM 2103 N N . ALA B 1 123 ? 20.628 -6.971 22.929 1.00 14.93 123 ALA B N 1
ATOM 2104 C CA . ALA B 1 123 ? 21.257 -8.008 22.085 1.00 14.25 123 ALA B CA 1
ATOM 2105 C C . ALA B 1 123 ? 20.231 -9.090 21.805 1.00 13.85 123 ALA B C 1
ATOM 2106 O O . ALA B 1 123 ? 19.322 -9.331 22.625 1.00 13.41 123 ALA B O 1
ATOM 2108 N N . VAL B 1 124 ? 20.380 -9.768 20.671 1.00 14.40 124 VAL B N 1
ATOM 2109 C CA . VAL B 1 124 ? 19.638 -10.971 20.309 1.00 14.53 124 VAL B CA 1
ATOM 2110 C C . VAL B 1 124 ? 20.591 -12.127 20.057 1.00 14.78 124 VAL B C 1
ATOM 2111 O O . VAL B 1 124 ? 21.536 -12.004 19.335 1.00 14.46 124 VAL B O 1
ATOM 2115 N N . PHE B 1 125 ? 20.414 -13.227 20.778 1.00 14.30 125 PHE B N 1
ATOM 2116 C CA . PHE B 1 125 ? 21.234 -14.411 20.553 1.00 14.14 125 PHE B CA 1
ATOM 2117 C C . PHE B 1 125 ? 20.397 -15.439 19.853 1.00 14.66 125 PHE B C 1
ATOM 2118 O O . PHE B 1 125 ? 19.263 -15.678 20.250 1.00 15.03 125 PHE B O 1
ATOM 2126 N N . MET B 1 126 ? 20.942 -16.047 18.818 1.00 14.65 126 MET B N 1
ATOM 2127 C CA . MET B 1 126 ? 20.196 -17.007 18.003 1.00 14.59 126 MET B CA 1
ATOM 2128 C C . MET B 1 126 ? 21.029 -18.258 17.929 1.00 14.03 126 MET B C 1
ATOM 2129 O O . MET B 1 126 ? 22.234 -18.185 17.721 1.00 14.23 126 MET B O 1
ATOM 2134 N N . ALA B 1 127 ? 20.383 -19.400 18.131 1.00 14.15 127 ALA B N 1
ATOM 2135 C CA . ALA B 1 127 ? 21.075 -20.700 18.173 1.00 14.16 127 ALA B CA 1
ATOM 2136 C C . ALA B 1 127 ? 20.536 -21.718 17.175 1.00 15.10 127 ALA B C 1
ATOM 2137 O O . ALA B 1 127 ? 19.340 -21.798 16.919 1.00 15.97 127 ALA B O 1
ATOM 2139 N N . ARG B 1 128 ? 21.444 -22.543 16.667 1.00 16.45 128 ARG B N 1
ATOM 2140 C CA . ARG B 1 128 ? 21.082 -23.752 15.955 1.00 16.16 128 ARG B CA 1
ATOM 2141 C C . ARG B 1 128 ? 21.916 -24.877 16.532 1.00 17.60 128 ARG B C 1
ATOM 2142 O O . ARG B 1 128 ? 22.965 -24.646 17.174 1.00 17.17 128 ARG B O 1
ATOM 2150 N N . THR B 1 129 ? 21.536 -26.101 16.210 1.00 19.28 129 THR B N 1
ATOM 2151 C CA . THR B 1 129 ? 22.379 -27.213 16.599 1.00 21.94 129 THR B CA 1
ATOM 2152 C C . THR B 1 129 ? 23.586 -27.222 15.689 1.00 24.07 129 THR B C 1
ATOM 2153 O O . THR B 1 129 ? 23.522 -26.800 14.508 1.00 24.07 129 THR B O 1
ATOM 2157 N N . ARG B 1 130 ? 24.689 -27.706 16.250 1.00 26.87 130 ARG B N 1
ATOM 2158 C CA . ARG B 1 130 ? 25.956 -27.772 15.530 1.00 29.00 130 ARG B CA 1
ATOM 2159 C C . ARG B 1 130 ? 25.856 -28.713 14.325 1.00 29.97 130 ARG B C 1
ATOM 2160 O O . ARG B 1 130 ? 26.671 -28.644 13.427 1.00 31.13 130 ARG B O 1
ATOM 2168 N N . ASP B 1 131 ? 24.833 -29.546 14.288 1.00 31.00 131 ASP B N 1
ATOM 2169 C CA . ASP B 1 131 ? 24.653 -30.466 13.177 1.00 32.26 131 ASP B CA 1
ATOM 2170 C C . ASP B 1 131 ? 24.031 -29.828 11.949 1.00 31.84 131 ASP B C 1
ATOM 2171 O O . ASP B 1 131 ? 23.921 -30.490 10.936 1.00 32.57 131 ASP B O 1
ATOM 2176 N N . ASN B 1 132 ? 23.568 -28.583 12.038 1.00 31.64 132 ASN B N 1
ATOM 2177 C CA . ASN B 1 132 ? 22.858 -27.933 10.920 1.00 31.11 132 ASN B CA 1
ATOM 2178 C C . ASN B 1 132 ? 23.720 -26.834 10.353 1.00 30.08 132 ASN B C 1
ATOM 2179 O O . ASN B 1 132 ? 24.726 -26.508 10.953 1.00 30.43 132 ASN B O 1
ATOM 2184 N N . PRO B 1 133 ? 23.360 -26.270 9.182 1.00 29.45 133 PRO B N 1
ATOM 2185 C CA . PRO B 1 133 ? 24.247 -25.275 8.587 1.00 28.35 133 PRO B CA 1
ATOM 2186 C C . PRO B 1 133 ? 24.354 -24.048 9.478 1.00 26.72 133 PRO B C 1
ATOM 2187 O O . PRO B 1 133 ? 23.343 -23.619 10.022 1.00 24.72 133 PRO B O 1
ATOM 2191 N N . PRO B 1 134 ? 25.563 -23.515 9.674 1.00 25.13 134 PRO B N 1
ATOM 2192 C CA . PRO B 1 134 ? 25.646 -22.263 10.401 1.00 24.07 134 PRO B CA 1
ATOM 2193 C C . PRO B 1 134 ? 24.905 -21.128 9.687 1.00 22.42 134 PRO B C 1
ATOM 2194 O O . PRO B 1 134 ? 24.579 -21.237 8.499 1.00 20.94 134 PRO B O 1
ATOM 2198 N N . PHE B 1 135 ? 24.716 -20.013 10.388 1.00 21.38 135 PHE B N 1
ATOM 2199 C CA . PHE B 1 135 ? 24.050 -18.869 9.780 1.00 19.61 135 PHE B CA 1
ATOM 2200 C C . PHE B 1 135 ? 24.885 -18.325 8.659 1.00 19.71 135 PHE B C 1
ATOM 2201 O O . PHE B 1 135 ? 26.111 -18.260 8.786 1.00 19.50 135 PHE B O 1
ATOM 2209 N N . SER B 1 136 ? 24.237 -17.973 7.559 1.00 17.78 136 SER B N 1
ATOM 2210 C CA . SER B 1 136 ? 24.892 -17.483 6.368 1.00 17.66 136 SER B CA 1
ATOM 2211 C C . SER B 1 136 ? 24.880 -15.960 6.328 1.00 17.77 136 SER B C 1
ATOM 2212 O O . SER B 1 136 ? 24.142 -15.314 7.086 1.00 16.49 136 SER B O 1
ATOM 2215 N N . ASP B 1 137 ? 25.649 -15.402 5.395 1.00 17.66 137 ASP B N 1
ATOM 2216 C CA . ASP B 1 137 ? 25.659 -13.952 5.173 1.00 18.18 137 ASP B CA 1
ATOM 2217 C C . ASP B 1 137 ? 24.269 -13.446 4.723 1.00 17.55 137 ASP B C 1
ATOM 2218 O O . ASP B 1 137 ? 23.859 -12.355 5.101 1.00 17.41 137 ASP B O 1
ATOM 2223 N N . ALA B 1 138 ? 23.554 -14.222 3.912 1.00 18.41 138 ALA B N 1
ATOM 2224 C CA . ALA B 1 138 ? 22.181 -13.841 3.523 1.00 17.53 138 ALA B CA 1
ATOM 2225 C C . ALA B 1 138 ? 21.277 -13.772 4.760 1.00 16.83 138 ALA B C 1
ATOM 2226 O O . ALA B 1 138 ? 20.430 -12.877 4.919 1.00 16.91 138 ALA B O 1
ATOM 2228 N N . GLU B 1 139 ? 21.415 -14.750 5.643 1.00 17.07 139 GLU B N 1
ATOM 2229 C CA . GLU B 1 139 ? 20.630 -14.768 6.860 1.00 16.50 139 GLU B CA 1
ATOM 2230 C C . GLU B 1 139 ? 20.977 -13.588 7.778 1.00 16.84 139 GLU B C 1
ATOM 2231 O O . GLU B 1 139 ? 20.090 -12.909 8.319 1.00 15.01 139 GLU B O 1
ATOM 2237 N N . THR B 1 140 ? 22.270 -13.296 7.925 1.00 16.03 140 THR B N 1
ATOM 2238 C CA . THR B 1 140 ? 22.605 -12.180 8.803 1.00 16.74 140 THR B CA 1
ATOM 2239 C C . THR B 1 140 ? 22.150 -10.814 8.261 1.00 16.95 140 THR B C 1
ATOM 2240 O O . THR B 1 140 ? 21.880 -9.890 9.071 1.00 16.27 140 THR B O 1
ATOM 2244 N N . ALA B 1 141 ? 22.066 -10.668 6.934 1.00 15.89 141 ALA B N 1
ATOM 2245 C CA . ALA B 1 141 ? 21.541 -9.421 6.349 1.00 17.36 141 ALA B CA 1
ATOM 2246 C C . ALA B 1 141 ? 20.063 -9.173 6.729 1.00 17.16 141 ALA B C 1
ATOM 2247 O O . ALA B 1 141 ? 19.635 -8.031 6.983 1.00 17.70 141 ALA B O 1
ATOM 2249 N N . ILE B 1 142 ? 19.315 -10.254 6.728 1.00 16.46 142 ILE B N 1
ATOM 2250 C CA . ILE B 1 142 ? 17.899 -10.218 7.096 1.00 17.27 142 ILE B CA 1
ATOM 2251 C C . ILE B 1 142 ? 17.759 -9.849 8.564 1.00 16.12 142 ILE B C 1
ATOM 2252 O O . ILE B 1 142 ? 17.000 -8.980 8.949 1.00 17.00 142 ILE B O 1
ATOM 2257 N N . ILE B 1 143 ? 18.541 -10.532 9.384 1.00 16.76 143 ILE B N 1
ATOM 2258 C CA . ILE B 1 143 ? 18.594 -10.304 10.809 1.00 16.13 143 ILE B CA 1
ATOM 2259 C C . ILE B 1 143 ? 18.946 -8.866 11.137 1.00 17.68 143 ILE B C 1
ATOM 2260 O O . ILE B 1 143 ? 18.241 -8.206 11.929 1.00 13.91 143 ILE B O 1
ATOM 2265 N N . ARG B 1 144 ? 19.972 -8.322 10.498 1.00 16.99 144 ARG B N 1
ATOM 2266 C CA . ARG B 1 144 ? 20.377 -6.922 10.742 1.00 19.13 144 ARG B CA 1
ATOM 2267 C C . ARG B 1 144 ? 19.258 -5.936 10.502 1.00 19.19 144 ARG B C 1
ATOM 2268 O O . ARG B 1 144 ? 19.028 -5.028 11.323 1.00 18.28 144 ARG B O 1
ATOM 2276 N N . ASP B 1 145 ? 18.570 -6.116 9.382 1.00 19.68 145 ASP B N 1
ATOM 2277 C CA . ASP B 1 145 ? 17.448 -5.281 8.979 1.00 20.22 145 ASP B CA 1
ATOM 2278 C C . ASP B 1 145 ? 16.340 -5.283 10.025 1.00 19.43 145 ASP B C 1
ATOM 2279 O O . ASP B 1 145 ? 15.828 -4.206 10.434 1.00 19.52 145 ASP B O 1
ATOM 2284 N N . LEU B 1 146 ? 15.946 -6.475 10.457 1.00 16.46 146 LEU B N 1
ATOM 2285 C CA . LEU B 1 146 ? 14.880 -6.599 11.440 1.00 16.52 146 LEU B CA 1
ATOM 2286 C C . LEU B 1 146 ? 15.297 -6.036 12.803 1.00 15.03 146 LEU B C 1
ATOM 2287 O O . LEU B 1 146 ? 14.531 -5.326 13.458 1.00 15.53 146 LEU B O 1
ATOM 2292 N N . VAL B 1 147 ? 16.496 -6.378 13.246 1.00 15.67 147 VAL B N 1
ATOM 2293 C CA . VAL B 1 147 ? 16.967 -5.899 14.530 1.00 15.99 147 VAL B CA 1
ATOM 2294 C C . VAL B 1 147 ? 17.160 -4.376 14.577 1.00 16.51 147 VAL B C 1
ATOM 2295 O O . VAL B 1 147 ? 16.881 -3.747 15.599 1.00 16.03 147 VAL B O 1
ATOM 2299 N N . SER B 1 148 ? 17.651 -3.776 13.496 1.00 18.23 148 SER B N 1
ATOM 2300 C CA . SER B 1 148 ? 17.788 -2.309 13.436 1.00 19.64 148 SER B CA 1
ATOM 2301 C C . SER B 1 148 ? 16.487 -1.561 13.561 1.00 18.25 148 SER B C 1
ATOM 2302 O O . SER B 1 148 ? 16.395 -0.572 14.300 1.00 17.15 148 SER B O 1
ATOM 2305 N N . HIS B 1 149 ? 15.469 -2.039 12.870 1.00 15.92 149 HIS B N 1
ATOM 2306 C CA . HIS B 1 149 ? 14.141 -1.497 13.025 1.00 15.05 149 HIS B CA 1
ATOM 2307 C C . HIS B 1 149 ? 13.689 -1.550 14.492 1.00 15.27 149 HIS B C 1
ATOM 2308 O O . HIS B 1 149 ? 13.193 -0.551 15.042 1.00 14.78 149 HIS B O 1
ATOM 2315 N N . ALA B 1 150 ? 13.761 -2.757 15.086 1.00 14.57 150 ALA B N 1
ATOM 2316 C CA . ALA B 1 150 ? 13.292 -2.913 16.432 1.00 15.43 150 ALA B CA 1
ATOM 2317 C C . ALA B 1 150 ? 14.052 -1.986 17.355 1.00 14.62 150 ALA B C 1
ATOM 2318 O O . ALA B 1 150 ? 13.459 -1.381 18.203 1.00 15.42 150 ALA B O 1
ATOM 2320 N N . ALA B 1 151 ? 15.384 -1.916 17.217 1.00 15.56 151 ALA B N 1
ATOM 2321 C CA . ALA B 1 151 ? 16.208 -1.071 18.074 1.00 15.59 151 ALA B CA 1
ATOM 2322 C C . ALA B 1 151 ? 15.788 0.353 18.110 1.00 15.41 151 ALA B C 1
ATOM 2323 O O . ALA B 1 151 ? 15.697 0.916 19.191 1.00 14.44 151 ALA B O 1
ATOM 2325 N N . LEU B 1 152 ? 15.488 0.927 16.945 1.00 14.84 152 LEU B N 1
ATOM 2326 C CA . LEU B 1 152 ? 15.154 2.350 16.886 1.00 15.81 152 LEU B CA 1
ATOM 2327 C C . LEU B 1 152 ? 13.794 2.601 17.564 1.00 15.47 152 LEU B C 1
ATOM 2328 O O . LEU B 1 152 ? 13.636 3.534 18.363 1.00 15.21 152 LEU B O 1
ATOM 2333 N N . VAL B 1 153 ? 12.830 1.720 17.309 1.00 15.63 153 VAL B N 1
ATOM 2334 C CA . VAL B 1 153 ? 11.494 1.891 17.917 1.00 15.54 153 VAL B CA 1
ATOM 2335 C C . VAL B 1 153 ? 11.559 1.723 19.415 1.00 14.28 153 VAL B C 1
ATOM 2336 O O . VAL B 1 153 ? 11.008 2.521 20.173 1.00 13.68 153 VAL B O 1
ATOM 2340 N N . VAL B 1 154 ? 12.269 0.707 19.847 1.00 16.15 154 VAL B N 1
ATOM 2341 C CA . VAL B 1 154 ? 12.429 0.432 21.274 1.00 17.26 154 VAL B CA 1
ATOM 2342 C C . VAL B 1 154 ? 13.129 1.582 21.966 1.00 16.79 154 VAL B C 1
ATOM 2343 O O . VAL B 1 154 ? 12.714 1.991 23.049 1.00 16.59 154 VAL B O 1
ATOM 2347 N N . SER B 1 155 ? 14.169 2.114 21.343 1.00 18.59 155 SER B N 1
ATOM 2348 C CA . SER B 1 155 ? 14.871 3.233 21.958 1.00 19.65 155 SER B CA 1
ATOM 2349 C C . SER B 1 155 ? 13.999 4.452 22.100 1.00 19.21 155 SER B C 1
ATOM 2350 O O . SER B 1 155 ? 14.101 5.171 23.133 1.00 18.37 155 SER B O 1
ATOM 2353 N N . HIS B 1 156 ? 13.148 4.723 21.092 1.00 17.18 156 HIS B N 1
ATOM 2354 C CA . HIS B 1 156 ? 12.211 5.832 21.169 1.00 17.44 156 HIS B CA 1
ATOM 2355 C C . HIS B 1 156 ? 11.199 5.609 22.310 1.00 17.08 156 HIS B C 1
ATOM 2356 O O . HIS B 1 156 ? 10.889 6.515 23.056 1.00 17.03 156 HIS B O 1
ATOM 2363 N N . MET B 1 157 ? 10.662 4.413 22.422 1.00 16.96 157 MET B N 1
ATOM 2364 C CA . MET B 1 157 ? 9.732 4.133 23.490 1.00 17.79 157 MET B CA 1
ATOM 2365 C C . MET B 1 157 ? 10.371 4.243 24.872 1.00 18.43 157 MET B C 1
ATOM 2366 O O . MET B 1 157 ? 9.828 4.804 25.762 1.00 17.97 157 MET B O 1
ATOM 2371 N N . GLN B 1 158 ? 11.552 3.689 25.008 1.00 19.57 158 GLN B N 1
ATOM 2372 C CA . GLN B 1 158 ? 12.217 3.672 26.313 1.00 20.97 158 GLN B CA 1
ATOM 2373 C C . GLN B 1 158 ? 12.503 5.107 26.720 1.00 22.28 158 GLN B C 1
ATOM 2374 O O . GLN B 1 158 ? 12.262 5.501 27.892 1.00 24.36 158 GLN B O 1
ATOM 2380 N N . LEU B 1 159 ? 12.903 5.928 25.763 1.00 22.37 159 LEU B N 1
ATOM 2381 C CA . LEU B 1 159 ? 13.199 7.327 26.065 1.00 23.17 159 LEU B CA 1
ATOM 2382 C C . LEU B 1 159 ? 12.012 8.291 26.253 1.00 23.43 159 LEU B C 1
ATOM 2383 O O . LEU B 1 159 ? 12.024 9.156 27.166 1.00 23.06 159 LEU B O 1
ATOM 2388 N N . PHE B 1 160 ? 10.983 8.180 25.410 1.00 22.45 160 PHE B N 1
ATOM 2389 C CA . PHE B 1 160 ? 9.946 9.200 25.365 1.00 22.58 160 PHE B CA 1
ATOM 2390 C C . PHE B 1 160 ? 8.585 8.753 25.875 1.00 23.07 160 PHE B C 1
ATOM 2391 O O . PHE B 1 160 ? 7.721 9.611 26.142 1.00 22.27 160 PHE B O 1
ATOM 2399 N N . ASP B 1 161 ? 8.366 7.440 26.012 1.00 23.57 161 ASP B N 1
ATOM 2400 C CA . ASP B 1 161 ? 7.043 6.910 26.386 1.00 24.95 161 ASP B CA 1
ATOM 2401 C C . ASP B 1 161 ? 6.987 6.238 27.742 1.00 26.33 161 ASP B C 1
ATOM 2402 O O . ASP B 1 161 ? 6.023 6.446 28.488 1.00 27.55 161 ASP B O 1
ATOM 2407 N N . GLU B 1 162 ? 8.003 5.450 28.066 1.00 28.51 162 GLU B N 1
ATOM 2408 C CA . GLU B 1 162 ? 8.096 4.757 29.358 1.00 30.62 162 GLU B CA 1
ATOM 2409 C C . GLU B 1 162 ? 8.428 5.716 30.497 1.00 31.75 162 GLU B C 1
ATOM 2410 O O . GLU B 1 162 ? 8.265 5.342 31.653 1.00 34.53 162 GLU B O 1
#

CATH classification: 3.30.450.40

Organism: Geobacter sulfurreducens (strain ATCC 51573 / DSM 12127 / PCA) (NCBI:txid243231)

Sequence (304 aa):
ERLSGLTDVDEVIKDLSRLLRKLVKTRWIAVYFFDRRDFAPARSTGLPASFLPVFREMPLAPDKIPLLKSMLRKRQHLMLTDPGSSDLLTPKLRKLLRNLCVLAVPMVVRTQVIGAVFMARTRDNPPFSDAETAIIRDLVSHAALVVSHMQLFSGLTDVDEVIKDLSRLLRKLVKTRWIAVYFFDRDFAPARSTGLPASFLPVFREMPLAPDKIPLLKSMLRKRQHLMLTDPGSSDLLTPKLRKLLRNLCVLAVPMVVRTQVIGAVFMARTRDNPPFSDAETAIIRDLVSHAALVVSHMQLFDE

Foldseek 3Di:
DDLCVLQPLLVLVVVLQVVLVVVDPFQKKWKWWADVQWTATRDMDNDPPVCPVVSNPDIGHCVQAVVVVVCQVVVAKDKDLALLPDPRGDPVVSVVQRQWIKIKHFADDPHHGTIIMITIDGNVDDHQDPVSVVVSNVSSNVSSNSNVVSVVD/DDPDALLRLVVVLQVVLCVPPPFQKKWKWWPDVWTATDDMDNDPPVCPVVSNPDIGHCVQAVVVVCCLVVVDKDKDLALLVDPRGDPVCNVVCRQWIKIKHFQDDPSHTTIIMITIHGSVDDHQDPVSVVVSVVSSPVSSVVNVCCVPPPD

InterPro domains:
  IPR003018 GAF domain [PF01590] (200-339)
  IPR003018 GAF domain [PF13492] (20-162)
  IPR003018 GAF domain [SM00065] (20-171)
  IPR003018 GAF domain [SM00065] (199-349)
  IPR003607 HD/PDEase domain [SM00471] (366-501)
  IPR003607 HD/PDEase domain [cd00077] (373-511)
  IPR006674 HD domain [PS51831] (370-492)
  IPR029016 GAF-like domain superfamily [G3DSA:3.30.450.40] (8-169)
  IPR029016 GAF-like domain superfamily [G3DSA:3.30.450.40] (180-348)
  IPR037522 HD-GYP domain [PF13487] (359-522)
  IPR037522 HD-GYP domain [PS51832] (348-543)

B-factor: mean 23.88, std 8.32, range [10.06, 55.6]

Nearest PDB structures (foldseek):
  3eea-assembly1_A  TM=1.007E+00  e=5.163E-31  Geobacter sulfurreducens
  3eea-assembly1_B  TM=9.834E-01  e=4.603E-26  Geobacter sulfurreducens
  2y8h-assembly1_B  TM=7.961E-01  e=2.263E-07  Mycobacterium tuberculosis H37Rv
  2w3h-assembly1_B  TM=7.893E-01  e=1.605E-06  Mycobacterium tuberculosis
  8c7t-assembly2_C  TM=5.693E-01  e=3.732E-05  Enterococcus faecalis V583

Secondary structure (DSSP, 8-state):
--GGGG--HHHHHHHHHHHHHHHS--SEEEEEEE---SEEEEEEES--GGGHHHHHH--B-TTT-HHHHHHHHHT--EEES-GGG-TTS-HHHHHHTTTEEEEEEEEEETTEEEEEEEEEEETTSPPPPHHHHHHHHHHHHHHHHHHHHHHT-/--S--HHHHHHHHHHHHHHHS--SEEEEEEE---EEEEEEES--GGGHHHHHH--B-TTT-HHHHHHHHHT--EEES-GGG-TTS-HHHHHHTTTEEEEEEEEEETTEEEEEEEEEEETTSPPPPHHHHHHHHHHHHHHHHHHHHHHHHT-

Solvent-accessible surface area: 16130 Å² total; per-residue (Å²): 205,176,96,83,57,76,30,63,39,57,93,14,0,94,87,4,2,119,12,0,82,106,37,3,180,22,106,21,0,5,0,8,33,67,77,219,132,16,0,27,37,38,72,21,48,40,35,47,89,86,85,58,82,49,13,167,131,28,77,15,19,6,87,145,14,64,15,4,86,37,0,30,152,118,102,108,60,48,72,24,64,62,0,28,85,13,106,62,8,30,83,106,16,64,128,64,28,139,85,11,3,8,1,1,5,10,0,14,22,129,85,106,15,31,0,0,0,18,0,0,18,38,111,134,66,99,66,8,52,134,72,43,12,52,39,0,118,60,7,0,16,4,5,0,21,1,0,21,20,13,80,144,151,124,45,87,21,71,15,66,64,2,4,67,29,8,4,176,20,0,80,149,66,1,170,24,114,21,0,5,0,8,43,51,62,208,48,0,42,41,41,88,23,47,41,32,48,86,80,75,65,59,50,15,142,133,28,79,13,31,14,135,155,13,56,14,4,107,34,0,33,162,119,107,94,89,37,76,24,58,61,0,34,102,12,106,62,7,34,90,118,14,66,143,58,26,130,90,15,4,6,0,0,9,12,0,37,14,138,100,122,11,17,0,0,0,20,0,0,21,38,119,141,79,99,71,10,50,131,73,40,21,56,65,2,181,31,7,4,58,37,2,0,37,3,0,22,14,7,65,136,109,57,149